Protein AF-A0A2G7M2U8-F1 (afdb_monomer_lite)

Foldseek 3Di:
DDVVVVVVVVVVCVVVVPVLWQDPVSLVVVVVVCVVVVDDDDSGGQDVVDLVSLLVSLLVLLLQLLVLLVVLVVLVVVLVVLLVCCCVPVVVQSVCCVPVVDDPPPVSNVVNVVSVVVSVVSVVSNVVSLVSNLVSVLVCQVVLVQVNLCVQQVHRDHADSVQSNVCSVPCVSVLSVVQDDPSDSVRSSNSSSPSSNVSRVVSVVD

pLDDT: mean 87.69, std 15.23, range [37.66, 98.31]

Structure (mmCIF, N/CA/C/O backbone):
data_AF-A0A2G7M2U8-F1
#
_entry.id   AF-A0A2G7M2U8-F1
#
loop_
_atom_site.group_PDB
_atom_site.id
_atom_site.type_symbol
_atom_site.label_atom_id
_atom_site.label_alt_id
_atom_site.label_comp_id
_atom_site.label_asym_id
_atom_site.label_entity_id
_atom_site.label_seq_id
_atom_site.pdbx_PDB_ins_code
_atom_site.Cartn_x
_atom_site.Cartn_y
_atom_site.Cartn_z
_atom_site.occupancy
_atom_site.B_iso_or_equiv
_atom_site.auth_seq_id
_atom_site.auth_comp_id
_atom_site.auth_asym_id
_atom_site.auth_atom_id
_atom_site.pdbx_PDB_model_num
ATOM 1 N N . MET A 1 1 ? -25.187 -2.384 21.317 1.00 47.69 1 MET A N 1
ATOM 2 C CA . MET A 1 1 ? -24.874 -2.922 19.976 1.00 47.69 1 MET A CA 1
ATOM 3 C C . MET A 1 1 ? -25.751 -4.144 19.714 1.00 47.69 1 MET A C 1
ATOM 5 O O . MET A 1 1 ? -25.743 -5.063 20.526 1.00 47.69 1 MET A O 1
ATOM 9 N N . ASN A 1 2 ? -26.599 -4.125 18.681 1.00 45.19 2 ASN A N 1
ATOM 10 C CA . ASN A 1 2 ? -27.577 -5.192 18.431 1.00 45.19 2 ASN A CA 1
ATOM 11 C C . ASN A 1 2 ? -26.873 -6.411 17.801 1.00 45.19 2 ASN A C 1
ATOM 13 O O . ASN A 1 2 ? -26.235 -6.267 16.761 1.00 45.19 2 ASN A O 1
ATOM 17 N N . LYS A 1 3 ? -27.000 -7.605 18.404 1.00 44.94 3 LYS A N 1
ATOM 18 C CA . LYS A 1 3 ? -26.397 -8.867 17.913 1.00 44.94 3 LYS A CA 1
ATOM 19 C C . LYS A 1 3 ? -26.702 -9.147 16.436 1.00 44.94 3 LYS A C 1
ATOM 21 O O . LYS A 1 3 ? -25.903 -9.780 15.756 1.00 44.94 3 LYS A O 1
ATOM 26 N N . ARG A 1 4 ? -27.838 -8.651 15.940 1.00 40.56 4 ARG A N 1
ATOM 27 C CA . ARG A 1 4 ? -28.263 -8.795 14.545 1.00 40.56 4 ARG A CA 1
ATOM 28 C C . ARG A 1 4 ? -27.399 -7.981 13.576 1.00 40.56 4 ARG A C 1
ATOM 30 O O . ARG A 1 4 ? -26.985 -8.520 12.559 1.00 40.56 4 ARG A O 1
ATOM 37 N N . MET A 1 5 ? -27.050 -6.753 13.960 1.00 44.62 5 MET A N 1
ATOM 38 C CA . MET A 1 5 ? -26.205 -5.839 13.183 1.00 44.62 5 MET A CA 1
ATOM 39 C C . MET A 1 5 ? -24.760 -6.345 13.128 1.00 44.62 5 MET A C 1
ATOM 41 O O . MET A 1 5 ? -24.169 -6.391 12.060 1.00 44.62 5 MET A O 1
ATOM 45 N N . LEU A 1 6 ? -24.240 -6.857 14.253 1.00 48.16 6 LEU A N 1
ATOM 46 C CA . LEU A 1 6 ? -22.973 -7.594 14.278 1.00 48.16 6 LEU A CA 1
ATOM 47 C C . LEU A 1 6 ? -23.013 -8.802 13.338 1.00 48.16 6 LEU A C 1
ATOM 49 O O . LEU A 1 6 ? -22.096 -8.965 12.553 1.00 48.16 6 LEU A O 1
ATOM 53 N N . SER A 1 7 ? -24.079 -9.612 13.360 1.00 47.47 7 SER A N 1
ATOM 54 C CA . SER A 1 7 ? -24.172 -10.792 12.488 1.00 47.47 7 SER A CA 1
ATOM 55 C C . SER A 1 7 ? -24.289 -10.442 11.004 1.00 47.47 7 SER A C 1
ATOM 57 O O . SER A 1 7 ? -23.754 -11.167 10.176 1.00 47.47 7 SER A O 1
ATOM 59 N N . GLU A 1 8 ? -24.959 -9.340 10.661 1.00 45.47 8 GLU A N 1
ATOM 60 C CA . GLU A 1 8 ? -25.092 -8.868 9.280 1.00 45.47 8 GLU A CA 1
ATOM 61 C C . GLU A 1 8 ? -23.785 -8.248 8.786 1.00 45.47 8 GLU A C 1
ATOM 63 O O . GLU A 1 8 ? -23.365 -8.573 7.683 1.00 45.47 8 GLU A O 1
ATOM 68 N N . ILE A 1 9 ? -23.071 -7.499 9.632 1.00 50.25 9 ILE A N 1
ATOM 69 C CA . ILE A 1 9 ? -21.710 -7.020 9.362 1.00 50.25 9 ILE A CA 1
ATOM 70 C C . ILE A 1 9 ? -20.758 -8.210 9.205 1.00 50.25 9 ILE A C 1
ATOM 72 O O . ILE A 1 9 ? -20.079 -8.310 8.194 1.00 50.25 9 ILE A O 1
ATOM 76 N N . THR A 1 10 ? -20.768 -9.194 10.112 1.00 46.97 10 THR A N 1
ATOM 77 C CA . THR A 1 10 ? -19.969 -10.424 9.963 1.00 46.97 10 THR A CA 1
ATOM 78 C C . THR A 1 10 ? -20.335 -11.184 8.690 1.00 46.97 10 THR A C 1
ATOM 80 O O . THR A 1 10 ? -19.460 -11.796 8.092 1.00 46.97 10 THR A O 1
ATOM 83 N N . LYS A 1 11 ? -21.594 -11.141 8.238 1.00 41.78 11 LYS A N 1
ATOM 84 C CA . LYS A 1 11 ? -22.050 -11.843 7.032 1.00 41.78 11 LYS A CA 1
ATOM 85 C C . LYS A 1 11 ? -21.660 -11.104 5.746 1.00 41.78 11 LYS A C 1
ATOM 87 O O . LYS A 1 11 ? -21.140 -11.742 4.835 1.00 41.78 11 LYS A O 1
ATOM 92 N N . VAL A 1 12 ? -21.820 -9.783 5.691 1.00 43.75 12 VAL A N 1
ATOM 93 C CA . VAL A 1 12 ? -21.368 -8.927 4.577 1.00 43.75 12 VAL A CA 1
ATOM 94 C C . VAL A 1 12 ? -19.840 -8.973 4.472 1.00 43.75 12 VAL A C 1
ATOM 96 O O . VAL A 1 12 ? -19.305 -9.297 3.411 1.00 43.75 12 VAL A O 1
ATOM 99 N N . LEU A 1 13 ? -19.136 -8.855 5.601 1.00 46.34 13 LEU A N 1
ATOM 100 C CA . LEU A 1 13 ? -17.695 -9.096 5.684 1.00 46.34 13 LEU A CA 1
ATOM 101 C C . LEU A 1 13 ? -17.343 -10.545 5.319 1.00 46.34 13 LEU A C 1
ATOM 103 O O . LEU A 1 13 ? -16.382 -10.773 4.609 1.00 46.34 13 LEU A O 1
ATOM 107 N N . SER A 1 14 ? -18.126 -11.561 5.680 1.00 43.50 14 SER A N 1
ATOM 108 C CA . SER A 1 14 ? -17.809 -12.942 5.276 1.00 43.50 14 SER A CA 1
ATOM 109 C C . SER A 1 14 ? -17.997 -13.223 3.786 1.00 43.50 14 SER A C 1
ATOM 111 O O . SER A 1 14 ? -17.524 -14.259 3.333 1.00 43.50 14 SER A O 1
ATOM 113 N N . THR A 1 15 ? -18.679 -12.349 3.035 1.00 37.66 15 THR A N 1
ATOM 114 C CA . THR A 1 15 ? -18.947 -12.560 1.601 1.00 37.66 15 THR A CA 1
ATOM 115 C C . THR A 1 15 ? -18.027 -11.707 0.718 1.00 37.66 15 THR A C 1
ATOM 117 O O . THR A 1 15 ? -17.599 -12.181 -0.329 1.00 37.66 15 THR A O 1
ATOM 120 N N . GLU A 1 16 ? -17.630 -10.509 1.172 1.00 39.28 16 GLU A N 1
ATOM 121 C CA . GLU A 1 16 ? -16.701 -9.614 0.451 1.00 39.28 16 GLU A CA 1
ATOM 122 C C . GLU A 1 16 ? -15.298 -9.512 1.087 1.00 39.28 16 GLU A C 1
ATOM 124 O O . GLU A 1 16 ? -14.313 -9.289 0.381 1.00 39.28 16 GLU A O 1
ATOM 129 N N . ALA A 1 17 ? -15.154 -9.759 2.395 1.00 41.78 17 ALA A N 1
ATOM 130 C CA . ALA A 1 17 ? -13.859 -9.839 3.088 1.00 41.78 17 ALA A CA 1
ATOM 131 C C . ALA A 1 17 ? -13.194 -11.222 2.982 1.00 41.78 17 ALA A C 1
ATOM 133 O O . ALA A 1 17 ? -12.163 -11.455 3.611 1.00 41.78 17 ALA A O 1
ATOM 134 N N . ILE A 1 18 ? -13.701 -12.126 2.131 1.00 42.06 18 ILE A N 1
ATOM 135 C CA . ILE A 1 18 ? -13.041 -13.407 1.803 1.00 42.06 18 ILE A CA 1
ATOM 136 C C . ILE A 1 18 ? -11.597 -13.182 1.309 1.00 42.06 18 ILE A C 1
ATOM 138 O O . ILE A 1 18 ? -10.745 -14.050 1.478 1.00 42.06 18 ILE A O 1
ATOM 142 N N . HIS A 1 19 ? -11.277 -11.992 0.794 1.00 43.75 19 HIS A N 1
ATOM 143 C CA . HIS A 1 19 ? -9.925 -11.623 0.369 1.00 43.75 19 HIS A CA 1
ATOM 144 C C . HIS A 1 19 ? -9.002 -11.069 1.473 1.00 43.75 19 HIS A C 1
ATOM 146 O O . HIS A 1 19 ? -7.826 -10.844 1.194 1.00 43.75 19 HIS A O 1
ATOM 152 N N . ILE A 1 20 ? -9.481 -10.892 2.711 1.00 51.81 20 ILE A N 1
ATOM 153 C CA . ILE A 1 20 ? -8.640 -10.564 3.883 1.00 51.81 20 ILE A CA 1
ATOM 154 C C . ILE A 1 20 ? -8.039 -11.847 4.503 1.00 51.81 20 ILE A C 1
ATOM 156 O O . ILE A 1 20 ? -7.096 -11.786 5.289 1.00 51.81 20 ILE A O 1
ATOM 160 N N . PHE A 1 21 ? -8.531 -13.037 4.125 1.00 60.81 21 PHE A N 1
ATOM 161 C CA . PHE A 1 21 ? -8.265 -14.279 4.850 1.00 60.81 21 PHE A CA 1
ATOM 162 C C . PHE A 1 21 ? -7.549 -15.366 4.045 1.00 60.81 21 PHE A C 1
ATOM 164 O O . PHE A 1 21 ? -7.825 -15.628 2.877 1.00 60.81 21 PHE A O 1
ATOM 171 N N . ILE A 1 22 ? -6.645 -16.055 4.746 1.00 70.12 22 ILE A N 1
ATOM 172 C CA . ILE A 1 22 ? -5.867 -17.198 4.266 1.00 70.12 22 ILE A CA 1
ATOM 173 C C . ILE A 1 22 ? -6.817 -18.353 3.901 1.00 70.12 22 ILE A C 1
ATOM 175 O O . ILE A 1 22 ? -7.416 -18.993 4.776 1.00 70.12 22 ILE A O 1
ATOM 179 N N . SER A 1 23 ? -6.926 -18.659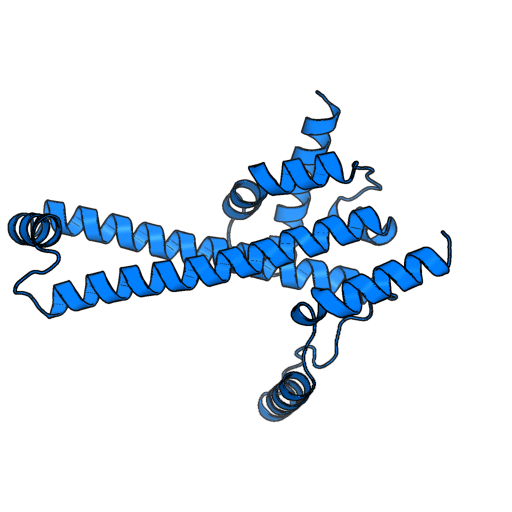 2.607 1.00 79.31 23 SER A N 1
ATOM 180 C CA . SER A 1 23 ? -7.698 -19.799 2.093 1.00 79.31 23 SER A CA 1
ATOM 181 C C . SER A 1 23 ? -7.165 -21.138 2.617 1.00 79.31 23 SER A C 1
ATOM 183 O O . SER A 1 23 ? -5.992 -21.252 2.961 1.00 79.31 23 SER A O 1
ATOM 185 N N . LYS A 1 24 ? -7.988 -22.199 2.636 1.00 81.94 24 LYS A N 1
ATOM 186 C CA . LYS A 1 24 ? -7.563 -23.536 3.116 1.00 81.94 24 LYS A CA 1
ATOM 187 C C . LYS A 1 24 ? -6.291 -24.057 2.426 1.00 81.94 24 LYS A C 1
ATOM 189 O O . LYS A 1 24 ? -5.440 -24.664 3.077 1.00 81.94 24 LYS A O 1
ATOM 194 N N . ASP A 1 25 ? -6.154 -23.797 1.127 1.00 86.94 25 ASP A N 1
ATOM 195 C CA . ASP A 1 25 ? -4.947 -24.128 0.363 1.00 86.94 25 ASP A CA 1
ATOM 196 C C . ASP A 1 25 ? -3.730 -23.329 0.862 1.00 86.94 25 ASP A C 1
ATOM 198 O O . ASP A 1 25 ? -2.696 -23.909 1.198 1.00 86.94 25 ASP A O 1
ATOM 202 N N . GLN A 1 26 ? -3.873 -22.010 1.034 1.00 86.50 26 GLN A N 1
ATOM 203 C CA . GLN A 1 26 ? -2.812 -21.165 1.593 1.00 86.50 26 GLN A CA 1
ATOM 204 C C . GLN A 1 26 ? -2.438 -21.568 3.026 1.00 86.50 26 GLN A C 1
ATOM 206 O O . GLN A 1 26 ? -1.256 -21.595 3.349 1.00 86.50 26 GLN A O 1
ATOM 211 N N . GLN A 1 27 ? -3.398 -21.955 3.872 1.00 88.94 27 GLN A N 1
ATOM 212 C CA . GLN A 1 27 ? -3.110 -22.428 5.232 1.00 88.94 27 GLN A CA 1
ATOM 213 C C . GLN A 1 27 ? -2.205 -23.661 5.200 1.00 88.94 27 GLN A C 1
ATOM 215 O O . GLN A 1 27 ? -1.264 -23.764 5.984 1.00 88.94 27 GLN A O 1
ATOM 220 N N . THR A 1 28 ? -2.470 -24.586 4.275 1.00 91.31 28 THR A N 1
ATOM 221 C CA . THR A 1 28 ? -1.668 -25.803 4.105 1.00 91.31 28 THR A CA 1
ATOM 222 C C . THR A 1 28 ? -0.249 -25.452 3.662 1.00 91.31 28 THR A C 1
ATOM 224 O O . THR A 1 28 ? 0.712 -25.918 4.274 1.00 91.31 28 THR A O 1
ATOM 227 N N . LYS A 1 29 ? -0.108 -24.558 2.676 1.00 92.19 29 LYS A N 1
ATOM 228 C CA . LYS A 1 29 ? 1.193 -24.081 2.184 1.00 92.19 29 LYS A CA 1
ATOM 229 C C . LYS A 1 29 ? 1.996 -23.346 3.259 1.00 92.19 29 LYS A C 1
ATOM 231 O O . LYS A 1 29 ? 3.185 -23.604 3.410 1.00 92.19 29 LYS A O 1
ATOM 236 N N . ILE A 1 30 ? 1.359 -22.484 4.051 1.00 90.69 30 ILE A N 1
ATOM 237 C CA . ILE A 1 30 ? 2.037 -21.748 5.129 1.00 90.69 30 ILE A CA 1
ATOM 238 C C . ILE A 1 30 ? 2.466 -22.697 6.252 1.00 90.69 30 ILE A C 1
ATOM 240 O O . ILE A 1 30 ? 3.571 -22.569 6.770 1.00 90.69 30 ILE A O 1
ATOM 244 N N . LYS A 1 31 ? 1.642 -23.692 6.607 1.00 92.62 31 LYS A N 1
ATOM 245 C CA . LYS A 1 31 ? 2.034 -24.722 7.585 1.00 92.62 31 LYS A CA 1
ATOM 246 C C . LYS A 1 31 ? 3.262 -25.500 7.122 1.00 92.62 31 LYS A C 1
ATOM 248 O O . LYS A 1 31 ? 4.169 -25.713 7.920 1.00 92.62 31 LYS A O 1
ATOM 253 N N . GLN A 1 32 ? 3.312 -25.871 5.843 1.00 94.00 32 GLN A N 1
ATOM 254 C CA . GLN A 1 32 ? 4.488 -26.512 5.253 1.00 94.00 32 GLN A CA 1
ATOM 255 C C . GLN A 1 32 ? 5.710 -25.589 5.295 1.00 94.00 32 GLN A C 1
ATOM 257 O O . GLN A 1 32 ? 6.767 -26.010 5.751 1.00 94.00 32 GLN A O 1
ATOM 262 N N . LEU A 1 33 ? 5.561 -24.324 4.893 1.00 93.19 33 LEU A N 1
ATOM 263 C CA . LEU A 1 33 ? 6.633 -23.327 4.942 1.00 93.19 33 LEU A CA 1
ATOM 264 C C . LEU A 1 33 ? 7.206 -23.173 6.358 1.00 93.19 33 LEU A C 1
ATOM 266 O O . LEU A 1 33 ? 8.416 -23.262 6.551 1.00 93.19 33 LEU A O 1
ATOM 270 N N . ASN A 1 34 ? 6.331 -23.003 7.351 1.00 95.06 34 ASN A N 1
ATOM 271 C CA . ASN A 1 34 ? 6.703 -22.898 8.759 1.00 95.06 34 ASN A CA 1
ATOM 272 C C . ASN A 1 34 ? 7.451 -24.141 9.250 1.00 95.06 34 ASN A C 1
ATOM 274 O O . ASN A 1 34 ? 8.450 -24.017 9.952 1.00 95.06 34 ASN A O 1
ATOM 278 N N . GLN A 1 35 ? 7.003 -25.335 8.855 1.00 95.50 35 GLN A N 1
ATOM 279 C CA . GLN A 1 35 ? 7.652 -26.589 9.228 1.00 95.50 35 GLN A CA 1
ATOM 280 C C . GLN A 1 35 ? 9.042 -26.739 8.593 1.00 95.50 35 GLN A C 1
ATOM 282 O O . GLN A 1 35 ? 9.968 -27.182 9.265 1.00 95.50 35 GLN A O 1
ATOM 287 N N . ILE A 1 36 ? 9.188 -26.384 7.313 1.00 95.56 36 ILE A N 1
ATOM 288 C CA . ILE A 1 36 ? 10.437 -26.558 6.556 1.00 95.56 36 ILE A CA 1
ATOM 289 C C . ILE A 1 36 ? 11.490 -25.534 6.987 1.00 95.56 36 ILE A C 1
ATOM 291 O O . ILE A 1 36 ? 12.656 -25.885 7.147 1.00 95.56 36 ILE A O 1
ATOM 295 N N . LEU A 1 37 ? 11.089 -24.274 7.165 1.00 93.50 37 LEU A N 1
ATOM 296 C CA . LEU A 1 37 ? 12.011 -23.164 7.421 1.00 93.50 37 LEU A CA 1
ATOM 297 C C . LEU A 1 37 ? 12.114 -22.776 8.903 1.00 93.50 37 LEU A C 1
ATOM 299 O O . LEU A 1 37 ? 12.843 -21.848 9.236 1.00 93.50 37 LEU A O 1
ATOM 303 N N . GLY A 1 38 ? 11.376 -23.442 9.799 1.00 90.94 38 GLY A N 1
ATOM 304 C CA . GLY A 1 38 ? 11.316 -23.068 11.218 1.00 90.94 38 GLY A CA 1
ATOM 305 C C . GLY A 1 38 ? 10.650 -21.708 11.466 1.00 90.94 38 GLY A C 1
ATOM 306 O O . GLY A 1 38 ? 10.862 -21.091 12.511 1.00 90.94 38 GLY A O 1
ATOM 307 N N . MET A 1 39 ? 9.859 -21.230 10.503 1.00 90.44 39 MET A N 1
ATOM 308 C CA . MET A 1 39 ? 9.176 -19.939 10.555 1.00 90.44 39 MET A CA 1
ATOM 309 C C . MET A 1 39 ? 7.875 -20.035 11.360 1.00 90.44 39 MET A C 1
ATOM 311 O O . MET A 1 39 ? 7.362 -21.118 11.648 1.00 90.44 39 MET A O 1
ATOM 315 N N . LYS A 1 40 ? 7.317 -18.878 11.722 1.00 88.94 40 LYS A N 1
ATOM 316 C CA . LYS A 1 40 ? 6.073 -18.771 12.499 1.00 88.94 40 LYS A CA 1
ATOM 317 C C . LYS A 1 40 ? 5.055 -17.846 11.835 1.00 88.94 40 LYS A C 1
ATOM 319 O O . LYS A 1 40 ? 4.371 -17.088 12.511 1.00 88.94 40 LYS A O 1
ATOM 324 N N . HIS A 1 41 ? 4.951 -17.897 10.510 1.00 89.19 41 HIS A N 1
ATOM 325 C CA . HIS A 1 41 ? 3.941 -17.125 9.793 1.00 89.19 41 HIS A CA 1
ATOM 326 C C . HIS A 1 41 ? 2.530 -17.541 10.226 1.00 89.19 41 HIS A C 1
ATOM 328 O O . HIS A 1 41 ? 2.262 -18.728 10.452 1.00 89.19 41 HIS A O 1
ATOM 334 N N . ARG A 1 42 ? 1.608 -16.577 10.295 1.00 89.19 42 ARG A N 1
ATOM 335 C CA . ARG A 1 42 ? 0.195 -16.851 10.569 1.00 89.19 42 ARG A CA 1
ATOM 336 C C . ARG A 1 42 ? -0.349 -17.833 9.534 1.00 89.19 42 ARG A C 1
ATOM 338 O O . ARG A 1 42 ? -0.252 -17.601 8.337 1.00 89.19 42 ARG A O 1
ATOM 345 N N . SER A 1 43 ? -0.936 -18.932 10.001 1.00 86.88 43 SER A N 1
ATOM 346 C CA . SER A 1 43 ? -1.522 -19.978 9.144 1.00 86.88 43 SER A CA 1
ATOM 347 C C . SER A 1 43 ? -3.032 -20.126 9.324 1.00 86.88 43 SER A C 1
ATOM 349 O O . SER A 1 43 ? -3.627 -21.072 8.813 1.00 86.88 43 SER A O 1
ATOM 351 N N . THR A 1 44 ? -3.650 -19.207 10.061 1.00 85.44 44 THR A N 1
ATOM 352 C CA . THR A 1 44 ? -5.084 -19.169 10.353 1.00 85.44 44 THR A CA 1
ATOM 353 C C . THR A 1 44 ? -5.654 -17.793 10.006 1.00 85.44 44 THR A C 1
ATOM 355 O O . THR A 1 44 ? -4.931 -16.805 10.095 1.00 85.44 44 THR A O 1
ATOM 358 N N . PRO A 1 45 ? -6.935 -17.697 9.622 1.00 84.12 45 PRO A N 1
ATOM 359 C CA . PRO A 1 45 ? -7.624 -16.413 9.479 1.00 84.12 45 PRO A CA 1
ATOM 360 C C . PRO A 1 45 ? -7.569 -15.573 10.768 1.00 84.12 45 PRO A C 1
ATOM 362 O O . PRO A 1 45 ? -7.528 -16.153 11.854 1.00 84.12 45 PRO A O 1
ATOM 365 N N . PHE A 1 46 ? -7.610 -14.239 10.654 1.00 84.81 46 PHE A N 1
ATOM 366 C CA . PHE A 1 46 ? -7.811 -13.359 11.813 1.00 84.81 46 PHE A CA 1
ATOM 367 C C . PHE A 1 46 ? -9.214 -13.555 12.414 1.00 84.81 46 PHE A C 1
ATOM 369 O O . PHE A 1 46 ? -10.219 -13.635 11.707 1.00 84.81 46 PHE A O 1
ATOM 376 N N . ASP A 1 47 ? -9.283 -13.619 13.734 1.00 85.31 47 ASP A N 1
ATOM 377 C CA . ASP A 1 47 ? -10.497 -13.665 14.535 1.00 85.31 47 ASP A CA 1
ATOM 378 C C . ASP A 1 47 ? -10.801 -12.265 15.074 1.00 85.31 47 ASP A C 1
ATOM 380 O O . ASP A 1 47 ? -10.341 -11.872 16.143 1.00 85.31 47 ASP A O 1
ATOM 384 N N . LEU A 1 48 ? -11.629 -11.515 14.343 1.00 83.88 48 LEU A N 1
ATOM 385 C CA . LEU A 1 48 ? -12.015 -10.137 14.679 1.00 83.88 48 LEU A CA 1
ATOM 386 C C . LEU A 1 48 ? -12.901 -10.016 15.941 1.00 83.88 48 LEU A C 1
ATOM 388 O O . LEU A 1 48 ? -13.432 -8.946 16.238 1.00 83.88 48 LEU A O 1
ATOM 392 N N . ASN A 1 49 ? -13.065 -11.093 16.715 1.00 84.12 49 ASN A N 1
ATOM 393 C CA . ASN A 1 49 ? -13.586 -11.026 18.082 1.00 84.12 49 ASN A CA 1
ATOM 394 C C . ASN A 1 49 ? -12.475 -10.829 19.127 1.00 84.12 49 ASN A C 1
ATOM 396 O O . ASN A 1 49 ? -12.781 -10.599 20.298 1.00 84.12 49 ASN A O 1
ATOM 400 N N . LYS A 1 50 ? -11.201 -10.931 18.729 1.00 87.19 50 LYS A N 1
ATOM 401 C CA . LYS A 1 50 ? -10.027 -10.767 19.593 1.00 87.19 50 LYS A CA 1
ATOM 402 C C . LYS A 1 50 ? -9.305 -9.473 19.258 1.00 87.19 50 LYS A C 1
ATOM 404 O O . LYS A 1 50 ? -9.034 -9.195 18.093 1.00 87.19 50 LYS A O 1
ATOM 409 N N . LYS A 1 51 ? -8.965 -8.692 20.285 1.00 90.31 51 LYS A N 1
ATOM 410 C CA . LYS A 1 51 ? -8.267 -7.408 20.123 1.00 90.31 51 LYS A CA 1
ATOM 411 C C . LYS A 1 51 ? -6.906 -7.602 19.446 1.00 90.31 51 LYS A C 1
ATOM 413 O O . LYS A 1 51 ? -6.514 -6.803 18.609 1.00 90.31 51 LYS A O 1
ATOM 418 N N . GLU A 1 52 ? -6.202 -8.666 19.797 1.00 92.81 52 GLU A N 1
ATOM 419 C CA . GLU A 1 52 ? -4.854 -8.955 19.309 1.00 92.81 52 GLU A CA 1
ATOM 420 C C . GLU A 1 52 ? -4.861 -9.234 17.801 1.00 92.81 52 GLU A C 1
ATOM 422 O O . GLU A 1 52 ? -3.998 -8.750 17.076 1.00 92.81 52 GLU A O 1
ATOM 427 N N . ASP A 1 53 ? -5.888 -9.935 17.315 1.00 90.25 53 ASP A N 1
ATOM 428 C CA . ASP A 1 53 ? -6.052 -10.209 15.887 1.00 90.25 53 ASP A CA 1
ATOM 429 C C . ASP A 1 53 ? -6.469 -8.959 15.099 1.00 90.25 53 ASP A C 1
ATOM 431 O O . ASP A 1 53 ? -6.124 -8.855 13.925 1.00 90.25 53 ASP A O 1
ATOM 435 N N . TRP A 1 54 ? -7.152 -7.992 15.727 1.00 92.12 54 TRP A N 1
ATOM 436 C CA . TRP A 1 54 ? -7.362 -6.668 15.127 1.00 92.12 54 TRP A CA 1
ATOM 437 C C . TRP A 1 54 ? -6.052 -5.919 14.936 1.00 92.12 54 TRP A C 1
ATOM 439 O O . TRP A 1 54 ? -5.796 -5.424 13.842 1.00 92.12 54 TRP A O 1
ATOM 449 N N . ILE A 1 55 ? -5.250 -5.830 16.001 1.00 94.69 55 ILE A N 1
ATOM 450 C CA . ILE A 1 55 ? -3.971 -5.113 15.987 1.00 94.69 55 ILE A CA 1
ATOM 451 C C . ILE A 1 55 ? -3.079 -5.693 14.894 1.00 94.69 55 ILE A C 1
ATOM 453 O O . ILE A 1 55 ? -2.654 -4.960 14.006 1.00 94.69 55 ILE A O 1
ATOM 457 N N . GLU A 1 56 ? -2.895 -7.013 14.890 1.00 93.69 56 GLU A N 1
ATOM 458 C CA . GLU A 1 56 ? -2.031 -7.650 13.903 1.00 93.69 56 GLU A CA 1
ATOM 459 C C . GLU A 1 56 ? -2.565 -7.489 12.470 1.00 93.69 56 GLU A C 1
ATOM 461 O O . GLU A 1 56 ? -1.787 -7.280 11.540 1.00 93.69 56 GLU A O 1
ATOM 466 N N . ALA A 1 57 ? -3.885 -7.558 12.257 1.00 92.19 57 ALA A N 1
ATOM 467 C CA . ALA A 1 57 ? -4.458 -7.343 10.929 1.00 92.19 57 ALA A CA 1
ATOM 468 C C . ALA A 1 57 ? -4.185 -5.923 10.412 1.00 92.19 57 ALA A C 1
ATOM 470 O O . ALA A 1 57 ? -3.793 -5.763 9.257 1.00 92.19 57 ALA A O 1
ATOM 471 N N . ILE A 1 58 ? -4.367 -4.905 11.258 1.00 95.44 58 ILE A N 1
ATOM 472 C CA . ILE A 1 58 ? -4.104 -3.503 10.906 1.00 95.44 58 ILE A CA 1
ATOM 473 C C . ILE A 1 58 ? -2.620 -3.304 10.613 1.00 95.44 58 ILE A C 1
ATOM 475 O O . ILE A 1 58 ? -2.294 -2.705 9.591 1.00 95.44 58 ILE A O 1
ATOM 479 N N . GLU A 1 59 ? -1.739 -3.847 11.453 1.00 96.12 59 GLU A N 1
ATOM 480 C CA . GLU A 1 59 ? -0.291 -3.760 11.268 1.00 96.12 59 GLU A CA 1
ATOM 481 C C . GLU A 1 59 ? 0.156 -4.379 9.946 1.00 96.12 59 GLU A C 1
ATOM 483 O O . GLU A 1 59 ? 0.802 -3.727 9.128 1.00 96.12 59 GLU A O 1
ATOM 488 N N . MET A 1 60 ? -0.244 -5.622 9.685 1.00 94.62 60 MET A N 1
ATOM 489 C CA . MET A 1 60 ? 0.170 -6.337 8.480 1.00 94.62 60 MET A CA 1
ATOM 490 C C . MET A 1 60 ? -0.386 -5.700 7.202 1.00 94.62 60 MET A C 1
ATOM 492 O O . MET A 1 60 ? 0.334 -5.595 6.212 1.00 94.62 60 MET A O 1
ATOM 496 N N . ILE A 1 61 ? -1.655 -5.278 7.205 1.00 95.25 61 ILE A N 1
ATOM 497 C CA . ILE A 1 61 ? -2.302 -4.690 6.022 1.00 95.25 61 ILE A CA 1
ATOM 498 C C . ILE A 1 61 ? -1.771 -3.278 5.748 1.00 95.25 61 ILE A C 1
ATOM 500 O O . ILE A 1 61 ? -1.526 -2.930 4.593 1.00 95.25 61 ILE A O 1
ATOM 504 N N . THR A 1 62 ? -1.585 -2.466 6.790 1.00 97.56 62 THR A N 1
ATOM 505 C CA . THR A 1 62 ? -1.057 -1.103 6.636 1.00 97.56 62 THR A CA 1
ATOM 506 C C . THR A 1 62 ? 0.397 -1.150 6.180 1.00 97.56 62 THR A C 1
ATOM 508 O O . THR A 1 62 ? 0.758 -0.456 5.232 1.00 97.56 62 THR A O 1
ATOM 511 N N . ALA A 1 63 ? 1.219 -2.018 6.779 1.00 96.94 63 ALA A N 1
ATOM 512 C CA . ALA A 1 63 ? 2.600 -2.207 6.350 1.00 96.94 63 ALA A CA 1
ATOM 513 C C . ALA A 1 63 ? 2.707 -2.739 4.913 1.00 96.94 63 ALA A C 1
ATOM 515 O O . ALA A 1 63 ? 3.528 -2.223 4.164 1.00 96.94 63 ALA A O 1
ATOM 516 N N . GLU A 1 64 ? 1.857 -3.692 4.494 1.00 96.44 64 GLU A N 1
ATOM 517 C CA . GLU A 1 64 ? 1.804 -4.165 3.096 1.00 96.44 64 GLU A CA 1
ATOM 518 C C . GLU A 1 64 ? 1.593 -2.992 2.126 1.00 96.44 64 GLU A C 1
ATOM 520 O O . GLU A 1 64 ? 2.250 -2.912 1.090 1.00 96.44 64 GLU A O 1
ATOM 525 N N . TYR A 1 65 ? 0.691 -2.067 2.458 1.00 98.06 65 TYR A N 1
ATOM 526 C CA . TYR A 1 65 ? 0.442 -0.895 1.624 1.00 98.06 65 TYR A CA 1
ATOM 527 C C . TYR A 1 65 ? 1.639 0.063 1.582 1.00 98.06 65 TYR A C 1
ATOM 529 O O . TYR A 1 65 ? 2.060 0.444 0.492 1.00 98.06 65 TYR A O 1
ATOM 537 N N . VAL A 1 66 ? 2.235 0.389 2.734 1.00 98.31 66 VAL A N 1
ATOM 538 C CA . VAL A 1 66 ? 3.434 1.247 2.804 1.00 98.31 66 VAL A CA 1
ATOM 539 C C . VAL A 1 66 ? 4.608 0.632 2.031 1.00 98.31 66 VAL A C 1
ATOM 541 O O . VAL A 1 66 ? 5.271 1.334 1.270 1.00 98.31 66 VAL A O 1
ATOM 544 N N . ASP A 1 67 ? 4.824 -0.682 2.156 1.00 97.44 67 ASP A N 1
ATOM 545 C CA . ASP A 1 67 ? 5.827 -1.428 1.389 1.00 97.44 67 ASP A CA 1
ATOM 546 C C . ASP A 1 67 ? 5.608 -1.259 -0.121 1.00 97.44 67 ASP A C 1
ATOM 548 O O . ASP A 1 67 ? 6.533 -0.906 -0.853 1.00 97.44 67 ASP A O 1
ATOM 552 N N . PHE A 1 68 ? 4.384 -1.479 -0.613 1.00 97.81 68 PHE A N 1
ATOM 553 C CA . PHE A 1 68 ? 4.112 -1.363 -2.046 1.00 97.81 68 PHE A CA 1
ATOM 554 C C . PHE A 1 68 ? 4.156 0.078 -2.563 1.00 97.81 68 PHE A C 1
ATOM 556 O O . PHE A 1 68 ? 4.583 0.265 -3.704 1.00 97.81 68 PHE A O 1
ATOM 563 N N . CYS A 1 69 ? 3.793 1.075 -1.749 1.00 97.75 69 CYS A N 1
ATOM 564 C CA . CYS A 1 69 ? 4.019 2.486 -2.069 1.00 97.75 69 CYS A CA 1
ATOM 565 C C . CYS A 1 69 ? 5.506 2.770 -2.282 1.00 97.75 69 CYS A C 1
ATOM 567 O O . CYS A 1 69 ? 5.881 3.329 -3.312 1.00 97.75 69 CYS A O 1
ATOM 569 N N . GLU A 1 70 ? 6.359 2.322 -1.358 1.00 97.56 70 GLU A N 1
ATOM 570 C CA . GLU A 1 70 ? 7.805 2.509 -1.467 1.00 97.56 70 GLU A CA 1
ATOM 571 C C . GLU A 1 70 ? 8.380 1.777 -2.687 1.00 97.56 70 GLU A C 1
ATOM 573 O O . GLU A 1 70 ? 9.168 2.336 -3.453 1.00 97.56 70 GLU A O 1
ATOM 578 N N . PHE A 1 71 ? 8.000 0.513 -2.896 1.00 96.88 71 PHE A N 1
ATOM 579 C CA . PHE A 1 71 ? 8.539 -0.287 -3.996 1.00 96.88 71 PHE A CA 1
ATOM 580 C C . PHE A 1 71 ? 8.150 0.289 -5.353 1.00 96.88 71 PHE A C 1
ATOM 582 O O . PHE A 1 71 ? 8.998 0.385 -6.244 1.00 96.88 71 PHE A O 1
ATOM 589 N N . TRP A 1 72 ? 6.883 0.683 -5.508 1.00 98.06 72 TRP A N 1
ATOM 590 C CA . TRP A 1 72 ? 6.418 1.344 -6.719 1.00 98.06 72 TRP A CA 1
ATOM 591 C C . TRP A 1 72 ? 7.113 2.696 -6.902 1.00 98.06 72 TRP A C 1
ATOM 593 O O . TRP A 1 72 ? 7.655 2.939 -7.977 1.00 98.06 72 TRP A O 1
ATOM 603 N N . GLY A 1 73 ? 7.205 3.521 -5.854 1.00 96.88 73 GLY A N 1
ATOM 604 C CA . GLY A 1 73 ? 7.858 4.832 -5.910 1.00 96.88 73 GLY A CA 1
ATOM 605 C C . GLY A 1 73 ? 9.330 4.753 -6.326 1.00 96.88 73 GLY A C 1
ATOM 606 O O . GLY A 1 73 ? 9.767 5.472 -7.226 1.00 96.88 73 GLY A O 1
ATOM 607 N N . ARG A 1 74 ? 10.101 3.813 -5.762 1.00 96.69 74 ARG A N 1
ATOM 608 C CA . ARG A 1 74 ? 11.497 3.569 -6.174 1.00 96.69 74 ARG A CA 1
ATOM 609 C C . ARG A 1 74 ? 11.612 3.169 -7.640 1.00 96.69 74 ARG A C 1
ATOM 611 O O . ARG A 1 74 ? 12.544 3.602 -8.318 1.00 96.69 74 ARG A O 1
ATOM 618 N N . LEU A 1 75 ? 10.699 2.330 -8.123 1.00 97.44 75 LEU A N 1
ATOM 619 C CA . LEU A 1 75 ? 10.722 1.875 -9.507 1.00 97.44 75 LEU A CA 1
ATOM 620 C C . LEU A 1 75 ? 10.267 2.967 -10.482 1.00 97.44 75 LEU A C 1
ATOM 622 O O . LEU A 1 75 ? 10.869 3.101 -11.541 1.00 97.44 75 LEU A O 1
ATOM 626 N N . SER A 1 76 ? 9.284 3.777 -10.099 1.00 97.19 76 SER A N 1
ATOM 627 C CA . SER A 1 76 ? 8.824 4.934 -10.870 1.00 97.19 76 SER A CA 1
ATOM 628 C C . SER A 1 76 ? 9.926 5.994 -11.001 1.00 97.19 76 SER A C 1
ATOM 630 O O . SER A 1 76 ? 10.197 6.495 -12.095 1.00 97.19 76 SER A O 1
ATOM 632 N N . ASN A 1 77 ? 10.678 6.233 -9.919 1.00 97.50 77 ASN A N 1
ATOM 633 C CA . ASN A 1 77 ? 11.872 7.082 -9.948 1.00 97.50 77 ASN A CA 1
ATOM 634 C C . ASN A 1 77 ? 12.954 6.509 -10.873 1.00 97.50 77 ASN A C 1
ATOM 636 O O . ASN A 1 77 ? 13.543 7.241 -11.665 1.00 97.50 77 ASN A O 1
ATOM 640 N N . LEU A 1 78 ? 13.216 5.197 -10.808 1.00 97.50 78 LEU A N 1
ATOM 641 C CA . LEU A 1 78 ? 14.143 4.548 -11.738 1.00 97.50 78 LEU A CA 1
ATOM 642 C C . LEU A 1 78 ? 13.675 4.693 -13.191 1.00 97.50 78 LEU A C 1
ATOM 644 O O . LEU A 1 78 ? 14.511 4.933 -14.059 1.00 97.50 78 LEU A O 1
ATOM 648 N N . ASN A 1 79 ? 12.376 4.548 -13.456 1.00 96.56 79 ASN A N 1
ATOM 649 C CA . ASN A 1 79 ? 11.834 4.674 -14.803 1.00 96.56 79 ASN A CA 1
ATOM 650 C C . ASN A 1 79 ? 11.999 6.097 -15.347 1.00 96.56 79 ASN A C 1
ATOM 652 O O . ASN A 1 79 ? 12.531 6.281 -16.439 1.00 96.56 79 ASN A O 1
ATOM 656 N N . SER A 1 80 ? 11.662 7.100 -14.535 1.00 96.69 80 SER A N 1
ATOM 657 C CA . SER A 1 80 ? 11.870 8.515 -14.866 1.00 96.69 80 SER A CA 1
ATOM 658 C C . SER A 1 80 ? 13.348 8.828 -15.134 1.00 96.69 80 SER A C 1
ATOM 660 O O . SER A 1 80 ? 13.684 9.417 -16.157 1.00 96.69 80 SER A O 1
ATOM 662 N N . ASN A 1 81 ? 14.255 8.353 -14.273 1.00 97.19 81 ASN A N 1
ATOM 663 C CA . ASN A 1 81 ? 15.698 8.547 -14.451 1.00 97.19 81 ASN A CA 1
ATOM 664 C C . ASN A 1 81 ? 16.241 7.841 -15.702 1.00 97.19 81 ASN A C 1
ATOM 666 O O . ASN A 1 81 ? 17.202 8.311 -16.317 1.00 97.19 81 ASN A O 1
ATOM 670 N N . LEU A 1 82 ? 15.675 6.682 -16.056 1.00 94.56 82 LEU A N 1
ATOM 671 C CA . LEU A 1 82 ? 16.028 5.977 -17.282 1.00 94.56 82 LEU A CA 1
ATOM 672 C C . LEU A 1 82 ? 15.611 6.806 -18.496 1.00 94.56 82 LEU A C 1
ATOM 674 O O . LEU A 1 82 ? 16.443 6.995 -19.377 1.00 94.56 82 LEU A O 1
ATOM 678 N N . ASP A 1 83 ? 14.382 7.322 -18.528 1.00 93.31 83 ASP A N 1
ATOM 679 C CA . ASP A 1 83 ? 13.899 8.180 -19.616 1.00 93.31 83 ASP A CA 1
ATOM 680 C C . ASP A 1 83 ? 14.786 9.424 -19.802 1.00 93.31 83 ASP A C 1
ATOM 682 O O . ASP A 1 83 ? 15.322 9.635 -20.891 1.00 93.31 83 ASP A O 1
ATOM 686 N N . GLU A 1 84 ? 15.077 10.151 -18.718 1.00 95.88 84 GLU A N 1
ATOM 687 C CA . GLU A 1 84 ? 15.967 11.325 -18.737 1.00 95.88 84 GLU A CA 1
ATOM 688 C C . GLU A 1 84 ? 17.388 10.966 -19.212 1.00 95.88 84 GLU A C 1
ATOM 690 O O . GLU A 1 84 ? 18.003 11.667 -20.021 1.00 95.88 84 GLU A O 1
ATOM 695 N N . SER A 1 85 ? 17.922 9.824 -18.766 1.00 95.44 85 SER A N 1
ATOM 696 C CA . SER A 1 85 ? 19.235 9.345 -19.215 1.00 95.44 85 SER A CA 1
ATOM 697 C C . SER A 1 85 ? 19.249 9.018 -20.711 1.00 95.44 85 SER A C 1
ATOM 699 O O . SER A 1 85 ? 20.272 9.203 -21.376 1.00 95.44 85 SER A O 1
ATOM 701 N N . LEU A 1 86 ? 18.141 8.520 -21.261 1.00 93.56 86 LEU A N 1
ATOM 702 C CA . LEU A 1 86 ? 18.023 8.243 -22.690 1.00 93.56 86 LEU A CA 1
ATOM 703 C C . LEU A 1 86 ? 17.901 9.518 -23.508 1.00 93.56 86 LEU A C 1
ATOM 705 O O . LEU A 1 86 ? 18.562 9.614 -24.542 1.00 93.56 86 LEU A O 1
ATOM 709 N N . GLU A 1 87 ? 17.139 10.498 -23.031 1.00 93.94 87 GLU A N 1
ATOM 710 C CA . GLU A 1 87 ? 17.082 11.826 -23.637 1.00 93.94 87 GLU A CA 1
ATOM 711 C C . GLU A 1 87 ? 18.481 12.464 -23.686 1.00 93.94 87 GLU A C 1
ATOM 713 O O . GLU A 1 87 ? 18.910 12.962 -24.729 1.00 93.94 87 GLU A O 1
ATOM 718 N N . CYS A 1 88 ? 19.240 12.373 -22.589 1.00 96.44 88 CYS A N 1
ATOM 719 C CA . CYS A 1 88 ? 20.557 12.995 -22.471 1.00 96.44 88 CYS A CA 1
ATOM 720 C C . CYS A 1 88 ? 21.648 12.282 -23.291 1.00 96.44 88 CYS A C 1
ATOM 722 O O . CYS A 1 88 ? 22.391 12.917 -24.043 1.00 96.44 88 CYS A O 1
ATOM 724 N N . PHE A 1 89 ? 21.774 10.959 -23.145 1.00 94.81 89 PHE A N 1
ATOM 725 C CA . PHE A 1 89 ? 22.918 10.208 -23.678 1.00 94.81 89 PHE A CA 1
ATOM 726 C C . PHE A 1 89 ? 22.617 9.464 -24.984 1.00 94.81 89 PHE A C 1
ATOM 728 O O . PHE A 1 89 ? 23.545 9.133 -25.724 1.00 94.81 89 PHE A O 1
ATOM 735 N N . TYR A 1 90 ? 21.340 9.221 -25.295 1.00 91.62 90 TYR A N 1
ATOM 736 C CA . TYR A 1 90 ? 20.903 8.497 -26.492 1.00 91.62 90 TYR A CA 1
ATOM 737 C C . TYR A 1 90 ? 19.759 9.220 -27.234 1.00 91.62 90 TYR A C 1
ATOM 739 O O . TYR A 1 90 ? 18.785 8.567 -27.621 1.00 91.62 90 TYR A O 1
ATOM 747 N N . PRO A 1 91 ? 19.865 10.534 -27.523 1.00 92.88 91 PRO A N 1
ATOM 748 C CA . PRO A 1 91 ? 18.743 11.351 -28.001 1.00 92.88 91 PRO A CA 1
ATOM 749 C C . PRO A 1 91 ? 18.107 10.841 -29.302 1.00 92.88 91 PRO A C 1
ATOM 751 O O . PRO A 1 91 ? 16.891 10.890 -29.459 1.00 92.88 91 PRO A O 1
ATOM 754 N N . ALA A 1 92 ? 18.900 10.287 -30.229 1.00 91.06 92 ALA A N 1
ATOM 755 C CA . ALA A 1 92 ? 18.363 9.671 -31.446 1.00 91.06 92 ALA A CA 1
ATOM 756 C C . ALA A 1 92 ? 17.489 8.444 -31.133 1.00 91.06 92 ALA A C 1
ATOM 758 O O . ALA A 1 92 ? 16.418 8.285 -31.708 1.00 91.06 92 ALA A O 1
ATOM 759 N N . SER A 1 93 ? 17.924 7.610 -30.181 1.00 89.69 93 SER A N 1
ATOM 760 C CA . SER A 1 93 ? 17.143 6.452 -29.734 1.00 89.69 93 SER A CA 1
ATOM 761 C C . SER A 1 93 ? 15.894 6.896 -28.975 1.00 89.69 93 SER A C 1
ATOM 763 O O . SER A 1 93 ? 14.832 6.317 -29.158 1.00 89.69 93 SER A O 1
ATOM 765 N N . TRP A 1 94 ? 15.998 7.937 -28.148 1.00 90.31 94 TRP A N 1
ATOM 766 C CA . TRP A 1 94 ? 14.862 8.482 -27.408 1.00 90.31 94 TRP A CA 1
ATOM 767 C C . TRP A 1 94 ? 13.768 9.023 -28.344 1.00 90.31 94 TRP A C 1
ATOM 769 O O . TRP A 1 94 ? 12.602 8.677 -28.182 1.00 90.31 94 TRP A O 1
ATOM 779 N N . VAL A 1 95 ? 14.131 9.760 -29.402 1.00 88.19 95 VAL A N 1
ATOM 780 C CA . VAL A 1 95 ? 13.169 10.202 -30.433 1.00 88.19 95 VAL A CA 1
ATOM 781 C C . VAL A 1 95 ? 12.530 9.015 -31.162 1.00 88.19 95 VAL A C 1
ATOM 783 O O . VAL A 1 95 ? 11.312 9.000 -31.339 1.00 88.19 95 VAL A O 1
ATOM 786 N N . GLU A 1 96 ? 13.321 8.010 -31.553 1.00 88.06 96 GLU A N 1
ATOM 787 C CA . GLU A 1 96 ? 12.809 6.775 -32.170 1.00 88.06 96 GLU A CA 1
ATOM 788 C C . GLU A 1 96 ? 11.813 6.049 -31.241 1.00 88.06 96 GLU A C 1
ATOM 790 O O . GLU A 1 96 ? 10.747 5.627 -31.688 1.00 88.06 96 GLU A O 1
ATOM 795 N N . ILE A 1 97 ? 12.095 5.955 -29.935 1.00 85.12 97 ILE A N 1
ATOM 796 C CA . ILE A 1 97 ? 11.168 5.383 -28.942 1.00 85.12 97 ILE A CA 1
ATOM 797 C C . ILE A 1 97 ? 9.876 6.200 -28.877 1.00 85.12 97 ILE A C 1
ATOM 799 O O . ILE A 1 97 ? 8.793 5.624 -28.974 1.00 85.12 97 ILE A O 1
ATOM 803 N N . SER A 1 98 ? 9.978 7.521 -28.747 1.00 79.44 98 SER A N 1
ATOM 804 C CA . SER A 1 98 ? 8.828 8.416 -28.584 1.00 79.44 98 SER A CA 1
ATOM 805 C C . SER A 1 98 ? 7.921 8.468 -29.818 1.00 79.44 98 SER A C 1
ATOM 807 O O . SER A 1 98 ? 6.715 8.670 -29.684 1.00 79.44 98 SER A O 1
ATOM 809 N N . GLN A 1 99 ? 8.469 8.271 -31.022 1.00 84.19 99 GLN A N 1
ATOM 810 C CA . GLN A 1 99 ? 7.708 8.315 -32.278 1.00 84.19 99 GLN A CA 1
ATOM 811 C C . GLN A 1 99 ? 7.259 6.935 -32.773 1.00 84.19 99 GLN A C 1
ATOM 813 O O . GLN A 1 99 ? 6.151 6.796 -33.291 1.00 84.19 99 GLN A O 1
ATOM 818 N N . GLU A 1 100 ? 8.106 5.914 -32.639 1.00 80.81 100 GLU A N 1
ATOM 819 C CA . GLU A 1 100 ? 7.899 4.591 -33.244 1.00 80.81 100 GLU A CA 1
ATOM 820 C C . GLU A 1 100 ? 7.629 3.483 -32.214 1.00 80.81 100 GLU A C 1
ATOM 822 O O . GLU A 1 100 ? 7.277 2.357 -32.584 1.00 80.81 100 GLU A O 1
ATOM 827 N N . GLY A 1 101 ? 7.810 3.765 -30.919 1.00 75.00 101 GLY A N 1
ATOM 828 C CA . GLY A 1 101 ? 7.635 2.807 -29.823 1.00 75.00 101 GLY A CA 1
ATOM 829 C C . GLY A 1 101 ? 8.717 1.723 -29.749 1.00 75.00 101 GLY A C 1
ATOM 830 O O . GLY A 1 101 ? 8.562 0.744 -29.009 1.00 75.00 101 GLY A O 1
ATOM 831 N N . LYS A 1 102 ? 9.791 1.835 -30.542 1.00 75.12 102 LYS A N 1
ATOM 832 C CA . LYS A 1 102 ? 10.904 0.875 -30.588 1.00 75.12 102 LYS A CA 1
ATOM 833 C C . LYS A 1 102 ? 12.163 1.504 -31.183 1.00 75.12 102 LYS A C 1
ATOM 835 O O . LYS A 1 102 ? 12.078 2.351 -32.057 1.00 75.12 102 LYS A O 1
ATOM 840 N N . ILE A 1 103 ? 13.317 0.973 -30.790 1.00 82.00 103 ILE A N 1
ATOM 841 C CA . ILE A 1 103 ? 14.630 1.278 -31.391 1.00 82.00 103 ILE A CA 1
ATOM 842 C C . ILE A 1 103 ? 15.302 0.030 -31.962 1.00 82.00 103 ILE A C 1
ATOM 844 O O . ILE A 1 103 ? 14.834 -1.093 -31.761 1.00 82.00 103 ILE A O 1
ATOM 848 N N . LYS A 1 104 ? 16.431 0.189 -32.660 1.00 82.44 104 LYS A N 1
ATOM 849 C CA . LYS A 1 104 ? 17.239 -0.954 -33.136 1.00 82.44 104 LYS A CA 1
ATOM 850 C C . LYS A 1 104 ? 18.005 -1.666 -32.020 1.00 82.44 104 LYS A C 1
ATOM 852 O O . LYS A 1 104 ? 18.293 -2.857 -32.151 1.00 82.44 104 LYS A O 1
ATOM 857 N N . ASP A 1 105 ? 18.321 -0.974 -30.927 1.00 86.44 105 ASP A N 1
ATOM 858 C CA . ASP A 1 105 ? 19.003 -1.589 -29.790 1.00 86.44 105 ASP A CA 1
ATOM 859 C C . ASP A 1 105 ? 18.035 -2.479 -28.995 1.00 86.44 105 ASP A C 1
ATOM 861 O O . ASP A 1 105 ? 17.169 -2.034 -28.239 1.00 86.44 105 ASP A O 1
ATOM 865 N N . MET A 1 106 ? 18.190 -3.788 -29.179 1.00 88.12 106 MET A N 1
ATOM 866 C CA . MET A 1 106 ? 17.382 -4.798 -28.507 1.00 88.12 106 MET A CA 1
ATOM 867 C C . MET A 1 106 ? 17.603 -4.829 -26.990 1.00 88.12 106 MET A C 1
ATOM 869 O O . MET A 1 106 ? 16.655 -5.108 -26.257 1.00 88.12 106 MET A O 1
ATOM 873 N N . LYS A 1 107 ? 18.817 -4.550 -26.497 1.00 91.19 107 LYS A N 1
ATOM 874 C CA . LYS A 1 107 ? 19.086 -4.545 -25.052 1.00 91.19 107 LYS A CA 1
ATOM 875 C C . LYS A 1 107 ? 18.388 -3.366 -24.395 1.00 91.19 107 LYS A C 1
ATOM 877 O O . LYS A 1 107 ? 17.724 -3.558 -23.379 1.00 91.19 107 LYS A O 1
ATOM 882 N N . LEU A 1 108 ? 18.486 -2.189 -25.004 1.00 89.56 108 LEU A N 1
ATOM 883 C CA . LEU A 1 108 ? 17.848 -0.990 -24.484 1.00 89.56 108 LEU A CA 1
ATOM 884 C C . LEU A 1 108 ? 16.312 -1.084 -24.551 1.00 89.56 108 LEU A C 1
ATOM 886 O O . LEU A 1 108 ? 15.647 -0.843 -23.545 1.00 89.56 108 LEU A O 1
ATOM 890 N N . ASN A 1 109 ? 15.741 -1.578 -25.657 1.00 88.94 109 ASN A N 1
ATOM 891 C CA . ASN A 1 109 ? 14.307 -1.897 -25.721 1.00 88.94 109 ASN A CA 1
ATOM 892 C C . ASN A 1 109 ? 13.861 -2.839 -24.595 1.00 88.94 109 ASN A C 1
ATOM 894 O O . ASN A 1 109 ? 12.797 -2.652 -24.007 1.00 88.94 109 ASN A O 1
ATOM 898 N N . ASN A 1 110 ? 14.641 -3.891 -24.328 1.00 92.12 110 ASN A N 1
ATOM 899 C CA . ASN A 1 110 ? 14.303 -4.866 -23.297 1.00 92.12 110 ASN A CA 1
ATOM 900 C C . ASN A 1 110 ? 14.373 -4.251 -21.899 1.00 92.12 110 ASN A C 1
ATOM 902 O O . ASN A 1 110 ? 13.519 -4.571 -21.074 1.00 92.12 110 ASN A O 1
ATOM 906 N N . ALA A 1 111 ? 15.342 -3.370 -21.639 1.00 92.38 111 ALA A N 1
ATOM 907 C CA . ALA A 1 111 ? 15.450 -2.655 -20.372 1.00 92.38 111 ALA A CA 1
ATOM 908 C C . ALA A 1 111 ? 14.209 -1.785 -20.123 1.00 92.38 111 ALA A C 1
ATOM 910 O O . ALA A 1 111 ? 13.520 -2.007 -19.131 1.00 92.38 111 ALA A O 1
ATOM 911 N N . ILE A 1 112 ? 13.856 -0.905 -21.068 1.00 92.06 112 ILE A N 1
ATOM 912 C CA . ILE A 1 112 ? 12.682 -0.016 -20.972 1.00 92.06 112 ILE A CA 1
ATOM 913 C C . ILE A 1 112 ? 11.404 -0.833 -20.762 1.00 92.06 112 ILE A C 1
ATOM 915 O O . ILE A 1 112 ? 10.660 -0.618 -19.809 1.00 92.06 112 ILE A O 1
ATOM 919 N N . LYS A 1 113 ? 11.171 -1.846 -21.609 1.00 92.44 113 LYS A N 1
ATOM 920 C CA . LYS A 1 113 ? 9.980 -2.705 -21.500 1.00 92.44 113 LYS A CA 1
ATOM 921 C C . LYS A 1 113 ? 9.898 -3.430 -20.161 1.00 92.44 113 LYS A C 1
ATOM 923 O O . LYS A 1 113 ? 8.798 -3.630 -19.652 1.00 92.44 113 LYS A O 1
ATOM 928 N N . SER A 1 114 ? 11.033 -3.862 -19.616 1.00 95.69 114 SER A N 1
ATOM 929 C CA . SER A 1 114 ? 11.063 -4.579 -18.340 1.00 95.69 114 SER A CA 1
ATOM 930 C C . SER A 1 114 ? 10.778 -3.648 -17.168 1.00 95.69 114 SER A C 1
ATOM 932 O O . SER A 1 114 ? 10.015 -4.036 -16.287 1.00 95.69 114 SER A O 1
ATOM 934 N N . VAL A 1 115 ? 11.338 -2.433 -17.178 1.00 96.44 115 VAL A N 1
ATOM 935 C CA . VAL A 1 115 ? 11.083 -1.416 -16.149 1.00 96.44 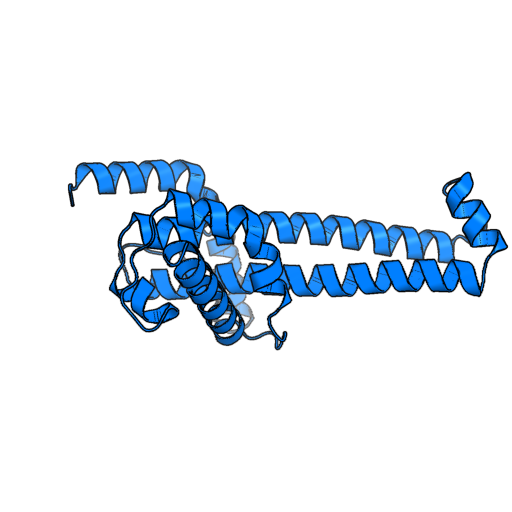115 VAL A CA 1
ATOM 936 C C . VAL A 1 115 ? 9.616 -0.989 -16.177 1.00 96.44 115 VAL A C 1
ATOM 938 O O . VAL A 1 115 ? 8.948 -1.148 -15.160 1.00 96.44 115 VAL A O 1
ATOM 941 N N . ASN A 1 116 ? 9.078 -0.608 -17.344 1.00 94.50 116 ASN A N 1
ATOM 942 C CA . ASN A 1 116 ? 7.663 -0.234 -17.493 1.00 94.50 116 ASN A CA 1
ATOM 943 C C . ASN A 1 116 ? 6.728 -1.344 -17.000 1.00 94.50 116 ASN A C 1
ATOM 945 O O . ASN A 1 116 ? 5.845 -1.119 -16.181 1.00 94.50 116 ASN A O 1
ATOM 949 N N . LYS A 1 117 ? 6.961 -2.589 -17.439 1.00 96.75 117 LYS A N 1
ATOM 950 C CA . LYS A 1 117 ? 6.123 -3.724 -17.031 1.00 96.75 117 LYS A CA 1
ATOM 951 C C . LYS A 1 117 ? 6.189 -3.987 -15.526 1.00 96.75 117 LYS A C 1
ATOM 953 O O . LYS A 1 117 ? 5.192 -4.405 -14.931 1.00 96.75 117 LYS A O 1
ATOM 958 N N . ALA A 1 118 ? 7.364 -3.834 -14.924 1.00 97.75 118 ALA A N 1
ATOM 959 C CA . ALA A 1 118 ? 7.529 -4.010 -13.491 1.00 97.75 118 ALA A CA 1
ATOM 960 C C . ALA A 1 118 ? 6.838 -2.877 -12.714 1.00 97.75 118 ALA A C 1
ATOM 962 O O . ALA A 1 118 ? 6.172 -3.172 -11.723 1.00 97.75 118 ALA A O 1
ATOM 963 N N . GLU A 1 119 ? 6.911 -1.630 -13.192 1.00 97.94 119 GLU A N 1
ATOM 964 C CA . GLU A 1 119 ? 6.205 -0.484 -12.606 1.00 97.94 119 GLU A CA 1
ATOM 965 C C . GLU A 1 119 ? 4.692 -0.690 -12.652 1.00 97.94 119 GLU A C 1
ATOM 967 O O . GLU A 1 119 ? 4.048 -0.638 -11.606 1.00 97.94 119 GLU A O 1
ATOM 972 N N . ASP A 1 120 ? 4.143 -1.054 -13.815 1.00 97.12 120 ASP A N 1
ATOM 973 C CA . ASP A 1 120 ? 2.719 -1.368 -13.983 1.00 97.12 120 ASP A CA 1
ATOM 974 C C . ASP A 1 120 ? 2.272 -2.485 -13.030 1.00 97.12 120 ASP A C 1
ATOM 976 O O . ASP A 1 120 ? 1.209 -2.431 -12.407 1.00 97.12 120 ASP A O 1
ATOM 980 N N . SER A 1 121 ? 3.101 -3.523 -12.890 1.00 97.50 121 SER A N 1
ATOM 981 C CA . SER A 1 121 ? 2.797 -4.655 -12.013 1.00 97.50 121 SER A CA 1
ATOM 982 C C . SER A 1 121 ? 2.809 -4.247 -10.539 1.00 97.50 121 SER A C 1
ATOM 984 O O . SER A 1 121 ? 1.931 -4.675 -9.788 1.00 97.50 121 SER A O 1
ATOM 986 N N . LEU A 1 122 ? 3.776 -3.424 -10.117 1.00 97.88 122 LEU A N 1
ATOM 987 C CA . LEU A 1 122 ? 3.833 -2.901 -8.752 1.00 97.88 122 LEU A CA 1
ATOM 988 C C . LEU A 1 122 ? 2.686 -1.931 -8.472 1.00 97.88 122 LEU A C 1
ATOM 990 O O . LEU A 1 122 ? 2.110 -2.016 -7.392 1.00 97.88 122 LEU A O 1
ATOM 994 N N . ARG A 1 123 ? 2.283 -1.104 -9.445 1.00 97.44 123 ARG A N 1
ATOM 995 C CA . ARG A 1 123 ? 1.114 -0.223 -9.322 1.00 97.44 123 ARG A CA 1
ATOM 996 C C . ARG A 1 123 ? -0.142 -1.026 -8.997 1.00 97.44 123 ARG A C 1
ATOM 998 O O . ARG A 1 123 ? -0.829 -0.730 -8.028 1.00 97.44 123 ARG A O 1
ATOM 1005 N N . VAL A 1 124 ? -0.385 -2.112 -9.733 1.00 97.12 124 VAL A N 1
ATOM 1006 C CA . VAL A 1 124 ? -1.533 -3.001 -9.482 1.00 97.12 124 VAL A CA 1
ATOM 1007 C C . VAL A 1 124 ? -1.478 -3.646 -8.092 1.00 97.12 124 VAL A C 1
ATOM 1009 O O . VAL A 1 124 ? -2.519 -3.860 -7.469 1.00 97.12 124 VAL A O 1
ATOM 1012 N N . LEU A 1 125 ? -0.291 -4.010 -7.599 1.00 95.75 125 LEU A N 1
ATOM 1013 C CA . LEU A 1 125 ? -0.141 -4.564 -6.248 1.00 95.75 125 LEU A CA 1
ATOM 1014 C C . LEU A 1 125 ? -0.375 -3.501 -5.170 1.00 95.75 125 LEU A C 1
ATOM 1016 O O . LEU A 1 125 ? -1.074 -3.786 -4.198 1.00 95.75 125 LEU A O 1
ATOM 1020 N N . MET A 1 126 ? 0.130 -2.288 -5.385 1.00 97.44 126 MET A N 1
ATOM 1021 C CA . MET A 1 126 ? -0.098 -1.135 -4.522 1.00 97.44 126 MET A CA 1
ATOM 1022 C C . MET A 1 126 ? -1.586 -0.787 -4.439 1.00 97.44 126 MET A C 1
ATOM 1024 O O . MET A 1 126 ? -2.116 -0.749 -3.336 1.00 97.44 126 MET A O 1
ATOM 1028 N N . ASP A 1 127 ? -2.292 -0.669 -5.569 1.00 95.69 127 ASP A N 1
ATOM 1029 C CA . ASP A 1 127 ? -3.735 -0.370 -5.599 1.00 95.69 127 ASP A CA 1
ATOM 1030 C C . ASP A 1 127 ? -4.551 -1.433 -4.831 1.00 95.69 127 ASP A C 1
ATOM 1032 O O . ASP A 1 127 ? -5.525 -1.140 -4.131 1.00 95.69 127 ASP A O 1
ATOM 1036 N N . ARG A 1 128 ? -4.144 -2.708 -4.920 1.00 93.94 128 ARG A N 1
ATOM 1037 C CA . ARG A 1 128 ? -4.770 -3.796 -4.149 1.00 93.94 128 ARG A CA 1
ATOM 1038 C C . ARG A 1 128 ? -4.501 -3.664 -2.654 1.00 93.94 128 ARG A C 1
ATOM 1040 O O . ARG A 1 128 ? -5.409 -3.935 -1.868 1.00 93.94 128 ARG A O 1
ATOM 1047 N N . ALA A 1 129 ? -3.277 -3.321 -2.265 1.00 95.69 129 ALA A N 1
ATOM 1048 C CA . ALA A 1 129 ? -2.910 -3.123 -0.868 1.00 95.69 129 ALA A CA 1
ATOM 1049 C C . ALA A 1 129 ? -3.617 -1.891 -0.281 1.00 95.69 129 ALA A C 1
ATOM 1051 O O . ALA A 1 129 ? -4.177 -1.975 0.811 1.00 95.69 129 ALA A O 1
ATOM 1052 N N . GLU A 1 130 ? -3.721 -0.807 -1.051 1.00 97.31 130 GLU A N 1
ATOM 1053 C CA . GLU A 1 130 ? -4.466 0.401 -0.700 1.00 97.31 130 GLU A CA 1
ATOM 1054 C C . GLU A 1 130 ? -5.929 0.074 -0.400 1.00 97.31 130 GLU A C 1
ATOM 1056 O O . GLU A 1 130 ? -6.445 0.405 0.667 1.00 97.31 130 GLU A O 1
ATOM 1061 N N . ALA A 1 131 ? -6.592 -0.667 -1.293 1.00 94.56 131 ALA A N 1
ATOM 1062 C CA . ALA A 1 131 ? -7.982 -1.063 -1.104 1.00 94.56 131 ALA A CA 1
ATOM 1063 C C . ALA A 1 131 ? -8.192 -1.890 0.178 1.00 94.56 131 ALA A C 1
ATOM 1065 O O . ALA A 1 131 ? -9.227 -1.754 0.832 1.00 94.56 131 ALA A O 1
ATOM 1066 N N . LYS A 1 132 ? -7.234 -2.748 0.560 1.00 93.31 132 LYS A N 1
ATOM 1067 C CA . LYS A 1 132 ? -7.286 -3.472 1.843 1.00 93.31 132 LYS A CA 1
ATOM 1068 C C . LYS A 1 132 ? -7.058 -2.531 3.027 1.00 93.31 132 LYS A C 1
ATOM 1070 O O . LYS A 1 132 ? -7.788 -2.636 4.010 1.00 93.31 132 LYS A O 1
ATOM 1075 N N . CYS A 1 133 ? -6.088 -1.623 2.920 1.00 96.69 133 CYS A N 1
ATOM 1076 C CA . CYS A 1 133 ? -5.748 -0.636 3.944 1.00 96.69 133 CYS A CA 1
ATOM 1077 C C . CYS A 1 133 ? -6.944 0.274 4.254 1.00 96.69 133 CYS A C 1
ATOM 1079 O O . CYS A 1 133 ? -7.387 0.342 5.400 1.00 96.69 133 CYS A O 1
ATOM 1081 N N . ARG A 1 134 ? -7.572 0.857 3.224 1.00 96.00 134 ARG A N 1
ATOM 1082 C CA . ARG A 1 134 ? -8.811 1.639 3.371 1.00 96.00 134 ARG A CA 1
ATOM 1083 C C . ARG A 1 134 ? -9.886 0.844 4.114 1.00 96.00 134 ARG A C 1
ATOM 1085 O O . ARG A 1 134 ? -10.458 1.322 5.090 1.00 96.00 134 ARG A O 1
ATOM 1092 N N . LYS A 1 135 ? -10.135 -0.398 3.683 1.00 93.88 135 LYS A N 1
ATOM 1093 C CA . LYS A 1 135 ? -11.171 -1.262 4.269 1.00 93.88 135 LYS A CA 1
ATOM 1094 C C . LYS A 1 135 ? -10.926 -1.574 5.742 1.00 93.88 135 LYS A C 1
ATOM 1096 O O . LYS A 1 135 ? -11.877 -1.510 6.515 1.00 93.88 135 LYS A O 1
ATOM 1101 N N . ILE A 1 136 ? -9.700 -1.931 6.139 1.00 94.12 136 ILE A N 1
ATOM 1102 C CA . ILE A 1 136 ? -9.432 -2.289 7.539 1.00 94.12 136 ILE A CA 1
ATOM 1103 C C . ILE A 1 136 ? -9.574 -1.071 8.458 1.00 94.12 136 ILE A C 1
ATOM 1105 O O . ILE A 1 136 ? -10.174 -1.194 9.525 1.00 94.12 136 ILE A O 1
ATOM 1109 N N . TRP A 1 137 ? -9.123 0.108 8.019 1.00 95.69 137 TRP A N 1
ATOM 1110 C CA . TRP A 1 137 ? -9.273 1.344 8.787 1.00 95.69 137 TRP A CA 1
ATOM 1111 C C . TRP A 1 137 ? -10.736 1.769 8.917 1.00 95.69 137 TRP A C 1
ATOM 1113 O O . TRP A 1 137 ? -11.184 2.012 10.034 1.00 95.69 137 TRP A O 1
ATOM 1123 N N . ILE A 1 138 ? -11.518 1.758 7.831 1.00 94.12 138 ILE A N 1
ATOM 1124 C CA . ILE A 1 138 ? -12.970 2.016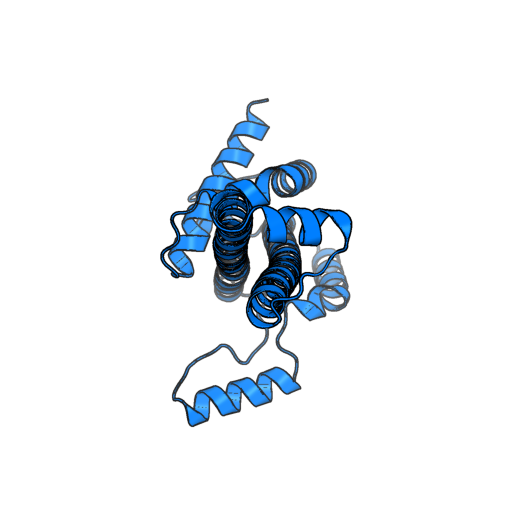 7.894 1.00 94.12 138 ILE A CA 1
ATOM 1125 C C . ILE A 1 138 ? -13.639 1.063 8.887 1.00 94.12 138 ILE A C 1
ATOM 1127 O O . ILE A 1 138 ? -14.354 1.490 9.795 1.00 94.12 138 ILE A O 1
ATOM 1131 N N . LEU A 1 139 ? -13.338 -0.230 8.773 1.00 91.38 139 LEU A N 1
ATOM 1132 C CA . LEU A 1 139 ? -13.966 -1.259 9.584 1.00 91.38 139 LEU A CA 1
ATOM 1133 C C . LEU A 1 139 ? -13.678 -1.094 11.092 1.00 91.38 139 LEU A C 1
ATOM 1135 O O . LEU A 1 139 ? -14.555 -1.350 11.924 1.00 91.38 139 LEU A O 1
ATOM 1139 N N . VAL A 1 140 ? -12.474 -0.660 11.470 1.00 92.00 140 VAL A N 1
ATOM 1140 C CA . VAL A 1 140 ? -12.112 -0.386 12.875 1.00 92.00 140 VAL A CA 1
ATOM 1141 C C . VAL A 1 140 ? -12.981 0.718 13.478 1.00 92.00 140 VAL A C 1
ATOM 1143 O O . VAL A 1 140 ? -13.448 0.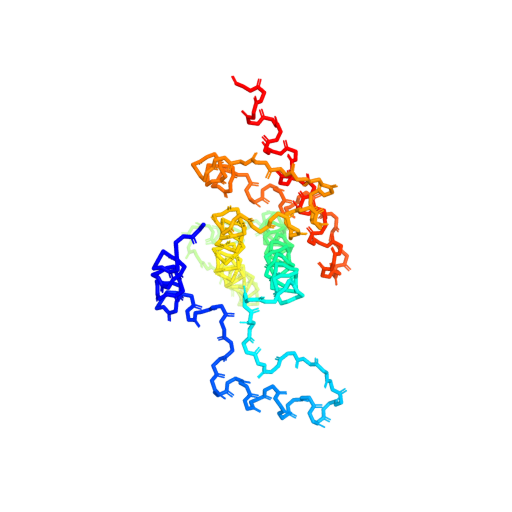586 14.615 1.00 92.00 140 VAL A O 1
ATOM 1146 N N . PHE A 1 141 ? -13.233 1.786 12.719 1.00 92.44 141 PHE A N 1
ATOM 1147 C CA . PHE A 1 141 ? -14.076 2.897 13.160 1.00 92.44 141 PHE A CA 1
ATOM 1148 C C . PHE A 1 141 ? -15.564 2.523 13.158 1.00 92.44 141 PHE A C 1
ATOM 1150 O O . PHE A 1 141 ? -16.256 2.792 14.142 1.00 92.44 141 PHE A O 1
ATOM 1157 N N . GLU A 1 142 ? -16.047 1.824 12.126 1.00 91.00 142 GLU A N 1
ATOM 1158 C CA . GLU A 1 142 ? -17.437 1.345 12.035 1.00 91.00 142 GLU A CA 1
ATOM 1159 C C . GLU A 1 142 ? -17.809 0.412 13.190 1.00 91.00 142 GLU A C 1
ATOM 1161 O O . GLU A 1 142 ? -18.881 0.522 13.788 1.00 91.00 142 GLU A O 1
ATOM 1166 N N . SER A 1 143 ? -16.903 -0.503 13.534 1.00 85.94 143 SER A N 1
ATOM 1167 C CA . SER A 1 143 ? -17.097 -1.458 14.627 1.00 85.94 143 SER A CA 1
ATOM 1168 C C . SER A 1 143 ? -16.914 -0.845 16.020 1.00 85.94 143 SER A C 1
ATOM 1170 O O . SER A 1 143 ? -17.125 -1.536 17.019 1.00 85.94 143 SER A O 1
ATOM 1172 N N . GLN A 1 144 ? -16.556 0.444 16.098 1.00 85.75 144 GLN A N 1
ATOM 1173 C CA . GLN A 1 144 ? -16.336 1.196 17.335 1.00 85.75 144 GLN A CA 1
ATOM 1174 C C . GLN A 1 144 ? -15.387 0.475 18.305 1.00 85.75 144 GLN A C 1
ATOM 1176 O O . GLN A 1 144 ? -15.602 0.467 19.523 1.00 85.75 144 GLN A O 1
ATOM 1181 N N . GLN A 1 145 ? -14.322 -0.138 17.778 1.00 85.31 145 GLN A N 1
ATOM 1182 C CA . GLN A 1 145 ? -13.318 -0.859 18.566 1.00 85.31 145 GLN A CA 1
ATOM 1183 C C . GLN A 1 145 ? -12.409 0.125 19.313 1.00 85.31 145 GLN A C 1
ATOM 1185 O O . GLN A 1 145 ? -11.230 0.274 19.006 1.00 85.31 145 GLN A O 1
ATOM 1190 N N . LYS A 1 146 ? -12.953 0.804 20.329 1.00 90.12 146 LYS A N 1
ATOM 1191 C CA . LYS A 1 146 ? -12.282 1.873 21.090 1.00 90.12 146 LYS A CA 1
ATOM 1192 C C . LYS A 1 146 ? -10.882 1.498 21.572 1.00 90.12 146 LYS A C 1
ATOM 1194 O O . LYS A 1 146 ? -9.967 2.307 21.493 1.00 90.12 146 LYS A O 1
ATOM 1199 N N . ALA A 1 147 ? -10.713 0.265 22.053 1.00 91.50 147 ALA A N 1
ATOM 1200 C CA . ALA A 1 147 ? -9.425 -0.223 22.536 1.00 91.50 147 ALA A CA 1
ATOM 1201 C C . ALA A 1 147 ? -8.384 -0.380 21.415 1.00 91.50 147 ALA A C 1
ATOM 1203 O O . ALA A 1 147 ? -7.200 -0.216 21.682 1.00 91.50 147 ALA A O 1
ATOM 1204 N N . VAL A 1 148 ? -8.816 -0.702 20.193 1.00 93.38 148 VAL A N 1
ATOM 1205 C CA . VAL A 1 148 ? -7.956 -0.806 19.003 1.00 93.38 148 VAL A CA 1
ATOM 1206 C C . VAL A 1 148 ? -7.642 0.590 18.468 1.00 93.38 148 VAL A C 1
ATOM 1208 O O . VAL A 1 148 ? -6.484 0.904 18.243 1.00 93.38 148 VAL A O 1
ATOM 1211 N N . ILE A 1 149 ? -8.644 1.468 18.364 1.00 93.94 149 ILE A N 1
ATOM 1212 C CA . ILE A 1 149 ? -8.451 2.874 17.964 1.00 93.94 149 ILE A CA 1
ATOM 1213 C C . ILE A 1 149 ? -7.425 3.552 18.880 1.00 93.94 149 ILE A C 1
ATOM 1215 O O . ILE A 1 149 ? -6.477 4.172 18.405 1.00 93.94 149 ILE A O 1
ATOM 1219 N N . LYS A 1 150 ? -7.573 3.376 20.197 1.00 94.88 150 LYS A N 1
ATOM 1220 C CA . LYS A 1 150 ? -6.644 3.924 21.187 1.00 94.88 150 LYS A CA 1
ATOM 1221 C C . LYS A 1 150 ? -5.228 3.357 21.065 1.00 94.88 150 LYS A C 1
ATOM 1223 O O . LYS A 1 150 ? -4.284 4.088 21.339 1.00 94.88 150 LYS A O 1
ATOM 1228 N N . GLU A 1 151 ? -5.081 2.091 20.675 1.00 95.38 151 GLU A N 1
ATOM 1229 C CA . GLU A 1 151 ? -3.770 1.464 20.458 1.00 95.38 151 GLU A CA 1
ATOM 1230 C C . GLU A 1 151 ? -2.964 2.223 19.398 1.00 95.38 151 GLU A C 1
ATOM 1232 O O . GLU A 1 151 ? -1.800 2.541 19.616 1.00 95.38 151 GLU A O 1
ATOM 1237 N N . PHE A 1 152 ? -3.606 2.569 18.280 1.00 95.69 152 PHE A N 1
ATOM 1238 C CA . PHE A 1 152 ? -2.930 3.187 17.141 1.00 95.69 152 PHE A CA 1
ATOM 1239 C C . PHE A 1 152 ? -2.886 4.716 17.197 1.00 95.69 152 PHE A C 1
ATOM 1241 O O . PHE A 1 152 ? -1.892 5.316 16.797 1.00 95.69 152 PHE A O 1
ATOM 1248 N N . LEU A 1 153 ? -3.942 5.364 17.696 1.00 94.88 153 LEU A N 1
ATOM 1249 C CA . LEU A 1 153 ? -4.054 6.831 17.697 1.00 94.88 153 LEU A CA 1
ATOM 1250 C C . LEU A 1 153 ? -3.644 7.465 19.041 1.00 94.88 153 LEU A C 1
ATOM 1252 O O . LEU A 1 153 ? -3.659 8.691 19.195 1.00 94.88 153 LEU A O 1
ATOM 1256 N N . GLY A 1 154 ? -3.300 6.638 20.034 1.00 92.69 154 GLY A N 1
ATOM 1257 C CA . GLY A 1 154 ? -2.911 7.046 21.388 1.00 92.69 154 GLY A CA 1
ATOM 1258 C C . GLY A 1 154 ? -4.074 7.493 22.283 1.00 92.69 154 GLY A C 1
ATOM 1259 O O . GLY A 1 154 ? -3.909 7.626 23.496 1.00 92.69 154 GLY A O 1
ATOM 1260 N N . GLU A 1 155 ? -5.266 7.690 21.721 1.00 91.81 155 GLU A N 1
ATOM 1261 C CA . GLU A 1 155 ? -6.463 8.126 22.438 1.00 91.81 155 GLU A CA 1
ATOM 1262 C C . GLU A 1 155 ? -7.747 7.576 21.811 1.00 91.81 155 GLU A C 1
ATOM 1264 O O . GLU A 1 155 ? -7.759 7.105 20.673 1.00 91.81 155 GLU A O 1
ATOM 1269 N N . GLU A 1 156 ? -8.849 7.628 22.562 1.00 87.88 156 GLU A N 1
ATOM 1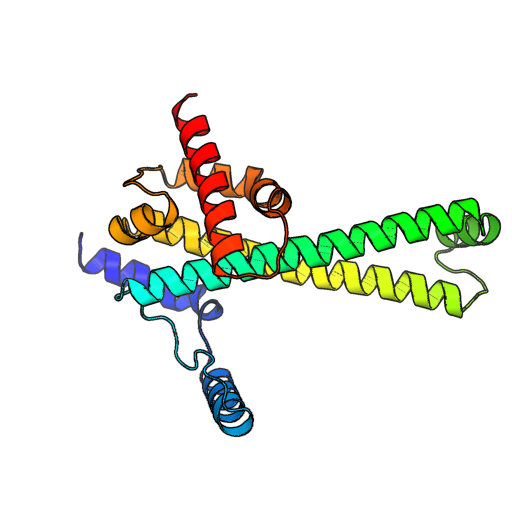270 C CA . GLU A 1 156 ? -10.161 7.357 21.976 1.00 87.88 156 GLU A CA 1
ATOM 1271 C C . GLU A 1 156 ? -10.530 8.502 21.034 1.00 87.88 156 GLU A C 1
ATOM 1273 O O . GLU A 1 156 ? -10.749 9.631 21.469 1.00 87.88 156 GLU A O 1
ATOM 1278 N N . MET A 1 157 ? -10.632 8.197 19.745 1.00 87.75 157 MET A N 1
ATOM 1279 C CA . MET A 1 157 ? -11.004 9.164 18.725 1.00 87.75 157 MET A CA 1
ATOM 1280 C C . MET A 1 157 ? -12.318 8.756 18.062 1.00 87.75 157 MET A C 1
ATOM 1282 O O . MET A 1 157 ? -12.521 7.598 17.705 1.00 87.75 157 MET A O 1
ATOM 1286 N N . LEU A 1 158 ? -13.213 9.728 17.894 1.00 87.44 158 LEU A N 1
ATOM 1287 C CA . LEU A 1 158 ? -14.416 9.590 17.075 1.00 87.44 158 LEU A CA 1
ATOM 1288 C C . LEU A 1 158 ? -14.178 10.260 15.724 1.00 87.44 158 LEU A C 1
ATOM 1290 O O . LEU A 1 158 ? -13.639 11.363 15.685 1.00 87.44 158 LEU A O 1
ATOM 1294 N N . CYS A 1 159 ? -14.588 9.618 14.642 1.00 90.75 159 CYS A N 1
ATOM 1295 C CA . CYS A 1 159 ? -14.612 10.164 13.289 1.00 90.75 159 CYS A CA 1
ATOM 1296 C C . CYS A 1 159 ? -15.889 9.631 12.632 1.00 90.75 159 CYS A C 1
ATOM 1298 O O . CYS A 1 159 ? -16.250 8.477 12.890 1.00 90.75 159 CYS A O 1
ATOM 1300 N N . SER A 1 160 ? -16.611 10.467 11.880 1.00 92.38 160 SER A N 1
ATOM 1301 C CA . SER A 1 160 ? -17.731 9.960 11.084 1.00 92.38 160 SER A CA 1
ATOM 1302 C C . SER A 1 160 ? -17.181 9.042 9.988 1.00 92.38 160 SER A C 1
ATOM 1304 O O . SER A 1 160 ? -16.020 9.166 9.593 1.00 92.38 160 SER A O 1
ATOM 1306 N N . ILE A 1 161 ? -17.982 8.080 9.533 1.00 92.88 161 ILE A N 1
ATOM 1307 C CA . ILE A 1 161 ? -17.518 7.156 8.491 1.00 92.88 161 ILE A CA 1
ATOM 1308 C C . ILE A 1 161 ? -17.370 7.896 7.166 1.00 92.88 161 ILE A C 1
ATOM 1310 O O . ILE A 1 161 ? -16.440 7.615 6.419 1.00 92.88 161 ILE A O 1
ATOM 1314 N N . GLU A 1 162 ? -18.228 8.882 6.925 1.00 94.12 162 GLU A N 1
ATOM 1315 C CA . GLU A 1 162 ? -18.182 9.765 5.768 1.00 94.12 162 GLU A CA 1
ATOM 1316 C C . GLU A 1 162 ? -16.878 10.578 5.735 1.00 94.12 162 GLU A C 1
ATOM 1318 O O . GLU A 1 162 ? -16.170 10.550 4.731 1.00 94.12 162 GLU A O 1
ATOM 1323 N N . ASP A 1 163 ? -16.501 11.221 6.848 1.00 95.19 163 ASP A N 1
ATOM 1324 C CA . ASP A 1 163 ? -15.240 11.974 6.934 1.00 95.19 163 ASP A CA 1
ATOM 1325 C C . ASP A 1 163 ? -14.025 11.057 6.772 1.00 95.19 163 ASP A C 1
ATOM 1327 O O . ASP A 1 163 ? -13.055 11.415 6.108 1.00 95.19 163 ASP A O 1
ATOM 1331 N N . LEU A 1 164 ? -14.059 9.869 7.386 1.00 96.00 164 LEU A N 1
ATOM 1332 C CA . LEU A 1 164 ? -12.968 8.906 7.281 1.00 96.00 164 LEU A CA 1
ATOM 1333 C C . LEU A 1 164 ? -12.797 8.411 5.842 1.00 96.00 164 LEU A C 1
ATOM 1335 O O . LEU A 1 164 ? -11.668 8.269 5.381 1.00 96.00 164 LEU A O 1
ATOM 1339 N N . GLN A 1 165 ? -13.899 8.142 5.141 1.00 95.50 165 GLN A N 1
ATOM 1340 C CA . GLN A 1 165 ? -13.871 7.745 3.736 1.00 95.50 165 GLN A CA 1
ATOM 1341 C C . GLN A 1 165 ? -13.270 8.842 2.862 1.00 95.50 165 GLN A C 1
ATOM 1343 O O . GLN A 1 165 ? -12.396 8.528 2.064 1.00 95.50 165 GLN A O 1
ATOM 1348 N N . GLU A 1 166 ? -13.668 10.100 3.060 1.00 96.06 166 GLU A N 1
ATOM 1349 C CA . GLU A 1 166 ? -13.110 11.241 2.325 1.00 96.06 166 GLU A CA 1
ATOM 1350 C C . GLU A 1 166 ? -11.602 11.390 2.580 1.00 96.06 166 GLU A C 1
ATOM 1352 O O . GLU A 1 166 ? -10.819 11.427 1.635 1.00 96.06 166 GLU A O 1
ATOM 1357 N N . ILE A 1 167 ? -11.169 11.362 3.849 1.00 97.25 167 ILE A N 1
ATOM 1358 C CA . ILE A 1 167 ? -9.742 11.420 4.214 1.00 97.25 167 ILE A CA 1
ATOM 1359 C C . ILE A 1 167 ? -8.964 10.290 3.536 1.00 97.25 167 ILE A C 1
ATOM 1361 O O . ILE A 1 167 ? -7.908 10.513 2.952 1.00 97.25 167 ILE A O 1
ATOM 1365 N N . LEU A 1 168 ? -9.464 9.057 3.620 1.00 97.00 168 LEU A N 1
ATOM 1366 C CA . LEU A 1 168 ? -8.798 7.911 3.010 1.00 97.00 168 LEU A CA 1
ATOM 1367 C C . LEU A 1 168 ? -8.867 7.948 1.480 1.00 97.00 168 LEU A C 1
ATOM 1369 O O . LEU A 1 168 ? -8.047 7.304 0.837 1.00 97.00 168 LEU A O 1
ATOM 1373 N N . GLU A 1 169 ? -9.827 8.652 0.886 1.00 95.19 169 GLU A N 1
ATOM 1374 C CA . GLU A 1 169 ? -9.923 8.803 -0.560 1.00 95.19 169 GLU A CA 1
ATOM 1375 C C . GLU A 1 169 ? -8.913 9.786 -1.120 1.00 95.19 169 GLU A C 1
ATOM 1377 O O . GLU A 1 169 ? -8.252 9.464 -2.111 1.00 95.19 169 GLU A O 1
ATOM 1382 N N . GLU A 1 170 ? -8.763 10.919 -0.448 1.00 95.31 170 GLU A N 1
ATOM 1383 C CA . GLU A 1 170 ? -7.936 12.032 -0.897 1.00 95.31 170 GLU A CA 1
ATOM 1384 C C . GLU A 1 170 ? -6.474 11.897 -0.445 1.00 95.31 170 GLU A C 1
ATOM 1386 O O . GLU A 1 170 ? -5.562 12.219 -1.200 1.00 95.31 170 GLU A O 1
ATOM 1391 N N . GLU A 1 171 ? -6.231 11.374 0.761 1.00 96.94 171 GLU A N 1
ATOM 1392 C CA . GLU A 1 171 ? -4.952 11.576 1.459 1.00 96.94 171 GLU A CA 1
ATOM 1393 C C . GLU A 1 171 ? -4.165 10.277 1.697 1.00 96.94 171 GLU A C 1
ATOM 1395 O O . GLU A 1 171 ? -3.017 10.318 2.136 1.00 96.94 171 GLU A O 1
ATOM 1400 N N . ILE A 1 172 ? -4.736 9.094 1.432 1.00 97.56 172 ILE A N 1
ATOM 1401 C CA . ILE A 1 172 ? -4.091 7.818 1.803 1.00 97.56 172 ILE A CA 1
ATOM 1402 C C . ILE A 1 172 ? -2.743 7.582 1.127 1.00 97.56 172 ILE A C 1
ATOM 1404 O O . ILE A 1 172 ? -1.865 6.931 1.698 1.00 97.56 172 ILE A O 1
ATOM 1408 N N . PHE A 1 173 ? -2.578 8.083 -0.093 1.00 96.88 173 PHE A N 1
ATOM 1409 C CA . PHE A 1 173 ? -1.317 7.986 -0.810 1.00 96.88 173 PHE A CA 1
ATOM 1410 C C . PHE A 1 173 ? -0.248 8.853 -0.144 1.00 96.88 173 PHE A C 1
ATOM 1412 O O . PHE A 1 173 ? 0.797 8.329 0.234 1.00 96.88 173 PHE A O 1
ATOM 1419 N N . GLU A 1 174 ? -0.560 10.126 0.114 1.00 96.19 174 GLU A N 1
ATOM 1420 C CA . GLU A 1 174 ? 0.325 11.061 0.816 1.00 96.19 174 GLU A CA 1
ATOM 1421 C C . GLU A 1 174 ? 0.747 10.500 2.178 1.00 96.19 174 GLU A C 1
ATOM 1423 O O . GLU A 1 174 ? 1.942 10.350 2.440 1.00 96.19 174 GLU A O 1
ATOM 1428 N N . MET A 1 175 ? -0.225 10.046 2.981 1.00 97.44 175 MET A N 1
ATOM 1429 C CA . MET A 1 175 ? 0.022 9.473 4.307 1.00 97.44 175 MET A CA 1
ATOM 1430 C C . MET A 1 175 ? 1.008 8.302 4.296 1.00 97.44 175 MET A C 1
ATOM 1432 O O . MET A 1 175 ? 1.727 8.122 5.278 1.00 97.44 175 MET A O 1
ATOM 1436 N N . ALA A 1 176 ? 1.029 7.493 3.231 1.00 96.81 176 ALA A N 1
ATOM 1437 C CA . ALA A 1 176 ? 1.964 6.380 3.096 1.00 96.81 176 ALA A CA 1
ATOM 1438 C C . ALA A 1 176 ? 3.333 6.816 2.560 1.00 96.81 176 ALA A C 1
ATOM 1440 O O . ALA A 1 176 ? 4.348 6.291 3.009 1.00 96.81 176 ALA A O 1
ATOM 1441 N N . THR A 1 177 ? 3.378 7.767 1.624 1.00 93.75 177 THR A N 1
ATOM 1442 C CA . THR A 1 177 ? 4.631 8.226 1.000 1.00 93.75 177 THR A CA 1
ATOM 1443 C C . THR A 1 177 ? 5.462 9.171 1.867 1.00 93.75 177 THR A C 1
ATOM 1445 O O . THR A 1 177 ? 6.661 9.299 1.644 1.00 93.75 177 THR A O 1
ATOM 1448 N N . GLU A 1 178 ? 4.861 9.814 2.870 1.00 94.38 178 GLU A N 1
ATOM 1449 C CA . GLU A 1 178 ? 5.581 10.664 3.832 1.00 94.38 178 GLU A CA 1
ATOM 1450 C C . GLU A 1 178 ? 6.377 9.866 4.881 1.00 94.38 178 GLU A C 1
ATOM 1452 O O . GLU A 1 178 ? 7.145 10.436 5.658 1.00 94.38 178 GLU A O 1
ATOM 1457 N N . ILE A 1 179 ? 6.193 8.546 4.930 1.00 95.69 179 ILE A N 1
ATOM 1458 C CA . ILE A 1 179 ? 6.843 7.675 5.908 1.00 95.69 179 ILE A CA 1
ATOM 1459 C C . ILE A 1 179 ? 8.278 7.385 5.465 1.00 95.69 179 ILE A C 1
ATOM 1461 O O . ILE A 1 179 ? 8.516 6.888 4.366 1.00 95.69 179 ILE A O 1
ATOM 1465 N N . GLU A 1 180 ? 9.247 7.609 6.356 1.00 93.75 180 GLU A N 1
ATOM 1466 C CA . GLU A 1 180 ? 10.615 7.137 6.138 1.00 93.75 180 GLU A CA 1
ATOM 1467 C C . GLU A 1 180 ? 10.651 5.602 6.149 1.00 93.75 180 GLU A C 1
ATOM 1469 O O . GLU A 1 180 ? 10.417 4.946 7.170 1.00 93.75 180 GLU A O 1
ATOM 1474 N N . TYR A 1 181 ? 10.946 5.013 4.991 1.00 93.12 181 TYR A N 1
ATOM 1475 C CA . TYR A 1 181 ? 10.867 3.572 4.823 1.00 93.12 181 TYR A CA 1
ATOM 1476 C C . TYR A 1 181 ? 12.067 2.823 5.419 1.00 93.12 181 TYR A C 1
ATOM 1478 O O . TYR A 1 181 ? 13.180 2.869 4.890 1.00 93.12 181 TYR A O 1
ATOM 1486 N N . ILE A 1 182 ? 11.811 2.033 6.468 1.00 94.06 182 ILE A N 1
ATOM 1487 C CA . ILE A 1 182 ? 12.816 1.175 7.126 1.00 94.06 182 ILE A CA 1
ATOM 1488 C C . ILE A 1 182 ? 12.479 -0.328 7.080 1.00 94.06 182 ILE A C 1
ATOM 1490 O O . ILE A 1 182 ? 13.171 -1.133 7.703 1.00 94.06 182 ILE A O 1
ATOM 1494 N N . GLY A 1 183 ? 11.414 -0.722 6.368 1.00 87.62 183 GLY A N 1
ATOM 1495 C CA . GLY A 1 183 ? 10.994 -2.126 6.223 1.00 87.62 183 GLY A CA 1
ATOM 1496 C C . GLY A 1 183 ? 10.542 -2.798 7.527 1.00 87.62 183 GLY A C 1
ATOM 1497 O O . GLY A 1 183 ? 10.735 -4.001 7.707 1.00 87.62 183 GLY A O 1
ATOM 1498 N N . ASN A 1 184 ? 9.979 -2.029 8.465 1.00 94.81 184 ASN A N 1
ATOM 1499 C CA . ASN A 1 184 ? 9.489 -2.529 9.748 1.00 94.81 184 ASN A CA 1
ATOM 1500 C C . ASN A 1 184 ? 7.968 -2.354 9.861 1.00 94.81 184 ASN A C 1
ATOM 1502 O O . ASN A 1 184 ? 7.469 -1.233 9.839 1.00 94.81 184 ASN A O 1
ATOM 1506 N N . VAL A 1 185 ? 7.25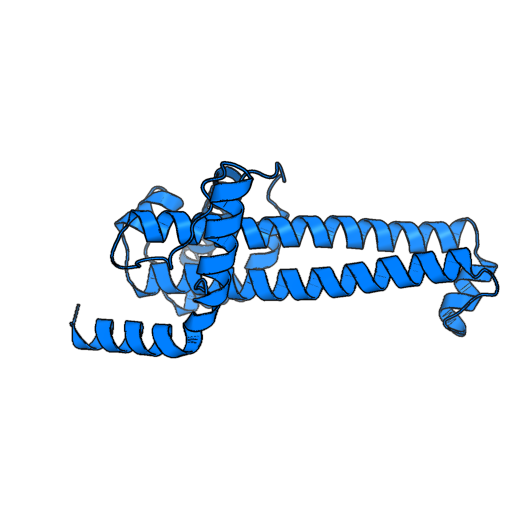5 -3.469 10.046 1.00 92.81 185 VAL A N 1
ATOM 1507 C CA . VAL A 1 185 ? 5.782 -3.530 10.075 1.00 92.81 185 VAL A CA 1
ATOM 1508 C C . VAL A 1 185 ? 5.163 -2.596 11.120 1.00 92.81 185 VAL A C 1
ATOM 1510 O O . VAL A 1 185 ? 4.272 -1.805 10.801 1.00 92.81 185 VAL A O 1
ATOM 1513 N N . GLU A 1 186 ? 5.644 -2.664 12.364 1.00 92.88 186 GLU A N 1
ATOM 1514 C CA . GLU A 1 186 ? 5.113 -1.849 13.462 1.00 92.88 186 GLU A CA 1
ATOM 1515 C C . GLU A 1 186 ? 5.388 -0.361 13.220 1.00 92.88 186 GLU A C 1
ATOM 1517 O O . GLU A 1 186 ? 4.501 0.473 13.390 1.00 92.88 186 GLU A O 1
ATOM 1522 N N . SER A 1 187 ? 6.607 -0.025 12.786 1.00 93.81 187 SER A N 1
ATOM 1523 C CA . SER A 1 187 ? 7.016 1.354 12.513 1.00 93.81 187 SER A CA 1
ATOM 1524 C C . SER A 1 187 ? 6.188 1.977 11.394 1.00 93.81 187 SER A C 1
ATOM 1526 O O . SER A 1 187 ? 5.643 3.064 11.584 1.00 93.81 187 SER A O 1
ATOM 1528 N N . SER A 1 188 ? 6.037 1.279 10.262 1.00 96.12 188 SER A N 1
ATOM 1529 C CA . SER A 1 188 ? 5.232 1.754 9.132 1.00 96.12 188 SER A CA 1
ATOM 1530 C C . SER A 1 188 ? 3.787 2.006 9.553 1.00 96.12 188 SER A C 1
ATOM 1532 O O . SER A 1 188 ? 3.207 3.040 9.232 1.00 96.12 188 SER A O 1
ATOM 1534 N N . THR A 1 189 ? 3.210 1.097 10.339 1.00 96.88 189 THR A N 1
ATOM 1535 C CA . THR A 1 189 ? 1.824 1.237 10.800 1.00 96.88 189 THR A CA 1
ATOM 1536 C C . THR A 1 189 ? 1.662 2.389 11.787 1.00 96.88 189 THR A C 1
ATOM 1538 O O . THR A 1 189 ? 0.676 3.122 11.710 1.00 96.88 189 THR A O 1
ATOM 1541 N N . ARG A 1 190 ? 2.612 2.584 12.709 1.00 96.56 190 ARG A N 1
ATOM 1542 C CA . ARG A 1 190 ? 2.560 3.678 13.691 1.00 96.56 190 ARG A CA 1
ATOM 1543 C C . ARG A 1 190 ? 2.664 5.051 13.038 1.00 96.56 190 ARG A C 1
ATOM 1545 O O . ARG A 1 190 ? 1.852 5.915 13.361 1.00 96.56 190 ARG A O 1
ATOM 1552 N N . GLU A 1 191 ? 3.609 5.251 12.120 1.00 97.62 191 GLU A N 1
ATOM 1553 C CA . GLU A 1 191 ? 3.723 6.532 11.408 1.00 97.62 191 GLU A CA 1
ATOM 1554 C C . GLU A 1 191 ? 2.500 6.776 10.514 1.00 97.62 191 GLU A C 1
ATOM 1556 O O . GLU A 1 191 ? 1.923 7.860 10.566 1.00 97.62 191 GLU A O 1
ATOM 1561 N N . PHE A 1 192 ? 1.995 5.752 9.815 1.00 98.25 192 PHE A N 1
ATOM 1562 C CA . PHE A 1 192 ? 0.738 5.874 9.070 1.00 98.25 192 PHE A CA 1
ATOM 1563 C C . PHE A 1 192 ? -0.434 6.282 9.980 1.00 98.25 192 PHE A C 1
ATOM 1565 O O . PHE A 1 192 ? -1.200 7.187 9.659 1.00 98.25 192 PHE A O 1
ATOM 1572 N N . SER A 1 193 ? -0.561 5.651 11.152 1.00 97.44 193 SER A N 1
ATOM 1573 C CA . SER A 1 193 ? -1.628 5.943 12.122 1.00 97.44 193 SER A CA 1
ATOM 1574 C C . SER A 1 193 ? -1.548 7.373 12.657 1.00 97.44 193 SER A C 1
ATOM 1576 O O . SER A 1 193 ? -2.571 8.022 12.876 1.00 97.44 193 SER A O 1
ATOM 1578 N N . LYS A 1 194 ? -0.332 7.887 12.851 1.00 97.44 194 LYS A N 1
ATOM 1579 C CA . LYS A 1 194 ? -0.077 9.274 13.246 1.00 97.44 194 LYS A CA 1
ATOM 1580 C C . LYS A 1 194 ? -0.472 10.255 12.141 1.00 97.44 194 LYS A C 1
ATOM 1582 O O . LYS A 1 194 ? -1.116 11.256 12.449 1.00 97.44 194 LYS A O 1
ATOM 1587 N N . ASN A 1 195 ? -0.168 9.948 10.882 1.00 97.69 195 ASN A N 1
ATOM 1588 C CA . ASN A 1 195 ? -0.600 10.757 9.741 1.00 97.69 195 ASN A CA 1
ATOM 1589 C C . ASN A 1 195 ? -2.136 10.757 9.626 1.00 97.69 195 ASN A C 1
ATOM 1591 O O . ASN A 1 195 ? -2.754 11.820 9.561 1.00 97.69 195 ASN A O 1
ATOM 1595 N N . LEU A 1 196 ? -2.776 9.588 9.749 1.00 97.38 196 LEU A N 1
ATOM 1596 C CA . LEU A 1 196 ? -4.238 9.462 9.766 1.00 97.38 196 LEU A CA 1
ATOM 1597 C C . LEU A 1 196 ? -4.874 10.284 10.890 1.00 97.38 196 LEU A C 1
ATOM 1599 O O . LEU A 1 196 ? -5.841 11.012 10.662 1.00 97.38 196 LEU A O 1
ATOM 1603 N N . LYS A 1 197 ? -4.309 10.211 12.098 1.00 96.88 197 LYS A N 1
ATOM 1604 C CA . LYS A 1 197 ? -4.749 11.018 13.238 1.00 96.88 197 LYS A CA 1
ATOM 1605 C C . LYS A 1 197 ? -4.753 12.511 12.901 1.00 96.88 197 LYS A C 1
ATOM 1607 O O . LYS A 1 197 ? -5.764 13.175 13.120 1.00 96.88 197 LYS A O 1
ATOM 1612 N N . GLN A 1 198 ? -3.653 13.021 12.348 1.00 96.38 198 GLN A N 1
ATOM 1613 C CA . GLN A 1 198 ? -3.528 14.434 11.983 1.00 96.38 198 GLN A CA 1
ATOM 1614 C C . GLN A 1 198 ? -4.592 14.851 10.962 1.00 96.38 198 GLN A C 1
ATOM 1616 O O . GLN A 1 198 ? -5.239 15.884 11.137 1.00 96.38 198 GLN A O 1
ATOM 1621 N N . LYS A 1 199 ? -4.837 14.037 9.926 1.00 96.00 199 LYS A N 1
ATOM 1622 C CA . LYS A 1 199 ? -5.864 14.336 8.913 1.00 96.00 199 LYS A CA 1
ATOM 1623 C C . LYS A 1 199 ? -7.277 14.348 9.523 1.00 96.00 199 LYS A C 1
ATOM 1625 O O . LYS A 1 199 ? -8.061 15.248 9.220 1.00 96.00 199 LYS A O 1
ATOM 1630 N N . ILE A 1 200 ? -7.582 13.441 10.460 1.00 95.31 200 ILE A N 1
ATOM 1631 C CA . ILE A 1 200 ? -8.861 13.441 11.201 1.00 95.31 200 ILE A CA 1
ATOM 1632 C C . ILE A 1 200 ? -9.020 14.708 12.058 1.00 95.31 200 ILE A C 1
ATOM 1634 O O . ILE A 1 200 ? -10.099 15.304 12.097 1.00 95.31 200 ILE A O 1
ATOM 1638 N N . GLU A 1 201 ? -7.972 15.139 12.758 1.00 94.94 201 GLU A N 1
ATOM 1639 C CA . GLU A 1 201 ? -7.998 16.353 13.587 1.00 94.94 201 GLU A CA 1
ATOM 1640 C C . GLU A 1 201 ? -8.183 17.626 12.751 1.00 94.94 201 GLU A C 1
ATOM 1642 O O . GLU A 1 201 ? -8.960 18.514 13.121 1.00 94.94 201 GLU A O 1
ATOM 1647 N N . LEU A 1 202 ? -7.527 17.694 11.590 1.00 93.19 202 LEU A N 1
ATOM 1648 C CA . LEU A 1 202 ? -7.679 18.796 10.642 1.00 93.19 202 LEU A CA 1
ATOM 1649 C C . LEU A 1 202 ? -9.103 18.874 10.087 1.00 93.19 202 LEU A C 1
ATOM 1651 O O . LEU A 1 202 ? -9.660 19.968 10.002 1.00 93.19 202 LEU A O 1
ATOM 1655 N N . LYS A 1 203 ? -9.715 17.732 9.756 1.00 90.19 203 LYS A N 1
ATOM 1656 C CA . LYS A 1 203 ? -11.091 17.668 9.244 1.00 90.19 203 LYS A CA 1
ATOM 1657 C C . LYS A 1 203 ? -12.115 18.179 10.262 1.00 90.19 203 LYS A C 1
ATOM 1659 O O . LYS A 1 203 ? -13.012 18.919 9.886 1.00 90.19 203 LYS A O 1
ATOM 1664 N N . LYS A 1 204 ? -11.933 17.872 11.552 1.00 83.44 204 LYS A N 1
ATOM 1665 C CA . LYS A 1 204 ? -12.792 18.368 12.651 1.00 83.44 204 LYS A CA 1
ATOM 1666 C C . LYS A 1 204 ? -12.682 19.866 12.921 1.00 83.44 204 LYS A C 1
ATOM 1668 O O . LYS A 1 204 ? -13.545 20.423 13.592 1.00 83.44 204 LYS A O 1
ATOM 1673 N N . SER A 1 205 ? -11.579 20.479 12.500 1.00 76.44 205 SER A N 1
ATOM 1674 C CA . SER A 1 205 ? -11.294 21.894 12.753 1.00 76.44 205 SER A CA 1
ATOM 1675 C C . SER A 1 205 ? -11.853 22.817 11.661 1.00 76.44 205 SER A C 1
ATOM 1677 O O . SER A 1 205 ? -11.745 24.036 11.797 1.00 76.44 205 SER A O 1
ATOM 1679 N N . LYS A 1 206 ? -12.408 22.245 10.585 1.00 66.12 206 LYS A N 1
ATOM 1680 C CA . LYS A 1 206 ? -13.099 22.946 9.495 1.00 66.12 206 LYS A CA 1
ATOM 1681 C C . LYS A 1 206 ? -14.604 22.964 9.750 1.00 66.12 206 LYS A C 1
ATOM 1683 O O . LYS A 1 206 ? -15.219 23.996 9.408 1.00 66.12 206 LYS A O 1
#

Sequence (206 aa):
MNKRMLSEITKVLSTEAIHIFISKDQQTKIKQLNQILGMKHRSTPFDLNKKEDWIEAIEMITAEYVDFCEFWGRLSNLNSNLDESLECFYPASWVEISQEGKIKDMKLNNAIKSVNKAEDSLRVLMDRAEAKCRKIWILVFESQQKAVIKEFLGEEMLCSIEDLQEILEEEIFEMATEIEYIGNVESSTREFSKNLKQKIELKKSK

Secondary structure (DSSP, 8-state):
--HHHHHHHHHHHHHHGGGGS--HHHHHHHHHHHHHH------S---TTSHHHHHHHHHHHHHHHHHHHHHHHHHHHHHHHHHHHHHHH-HHHHHHHHHHS--S-HHHHHHHHHHHHHHHHHHHHHHHHHHHHHHHHHHHHHTT-HHHHHHHHSS-----HHHHHHHHHHSHHHHHHTS---S-HHHHHHHHHHHHHHHHHHHHT-

Radius of gyration: 21.41 Å; chains: 1; bounding box: 51×50×56 Å